Protein AF-0000000083308959 (afdb_homodimer)

pLDDT: mean 82.75, std 20.55, range [24.02, 98.19]

Secondary structure (DSSP, 8-state):
-----TTS----------HHHHHT-------GGG--HHHHTT-EE-HHHHTTSHHHHT-TTHHHHHHHH-SSSSS-EEHHHHHHHHHHHSTTS-HHHHHHHHHHHH-TT-SSSB-HHHHHHHHHHHHTT-S-HHHHHHHHHHHHHHH-TT-SSSB-HHHHHHHHHH-HHHHHHSS---/-----TTS----------HHHHHT-------GGG--HHHHTT-EE-HHHHTTSHHHHT-TTHHHHHHHH-SSSSS-EEHHHHHHHHHHHSTTS-HHHHHHHHHHHH-TT-SSSB-HHHHHHHHHHHHTT-S-HHHHHHHHHHHHHHH-TT-SSSB-HHHHHHHHHH-HHHHHHSS---

InterPro domains:
  IPR002048 EF-hand domain [PF13499] (97-164)
  IPR002048 EF-hand domain [PS50222] (94-129)
  IPR011992 EF-hand domain pair [SSF47473] (10-176)
  IPR018247 EF-Hand 1, calcium-binding site [PS00018] (107-119)
  IPR018247 EF-Hand 1, calcium-binding site [PS00018] (148-160)
  IPR051433 Calcium and Integrin-Binding [PTHR45791] (31-178)

Organism: Tigriopus californicus (NCBI:txid6832)

Nearest PDB structures (foldseek):
  8tkp-assembly1_E  TM=9.441E-01  e=9.519E-14  Caenorhabditis elegans
  6wu7-assembly1_A  TM=8.931E-01  e=1.777E-11  Homo sapiens
  6wu5-assembly1_A  TM=8.460E-01  e=2.361E-11  Homo sapiens
  3ll8-assembly3_B  TM=8.431E-01  e=6.942E-09  Homo sapiens
  9b9g-assembly1_H  TM=7.797E-01  e=1.724E-08  Homo sapiens

Foldseek 3Di:
DDPPPPPPDPPPPPPPCPPVNVVPPPPPDADPVDHDPVRLQVDKAALVRQCPPPLQVPPLLSQLLLQLLDPVSRSIDRNVSVVVSQQQQAQPHDLVSVLVVVQVSLCNVRPQWRALVSQLVVVCSVVVNPDDPVVSNVVLVVVCVPQVPVPPRIHHSVSSVVVVVVPVVNSNPRHGPD/DPPPPPPPDPPPPPPPCPPVNVVPPPPPDADPVDHDPVRLQVDKAALVRQCPPPLQVPPLLSQLLLQLLDPVSRSMDRNVSVVVSQQQQAQPHDLVSVLVVVQVSLCNVRPQWRALVSQLVVVCSVVVNPDDPVVSNVVLVVVCVPQVPVPPRIHHSVSSVVVVVVVVVNSNPRHGPD

Radius of gyration: 29.35 Å; Cα contacts (8 Å, |Δi|>4): 415; chains: 2; bounding box: 78×90×75 Å

Sequence (356 aa):
MGQLSLADKMGNKQTTFSEEQLDNYVEPPVNLRSVTYEQLKQIVINYTELSKCPELKENPFRKRICRVFSSDDSASLTFDEFLNLYSIFSEKAPREMKVHYAFLIYDFDGDNFVGPTDIEHAVKLLTQNELAMEEIESIWEKVLYEADIDDDKKLSSSEFEHVITKSPDFITTFHFRIMGQLSLADKMGNKQTTFSEEQLDNYVEPPVNLRSVTYEQLKQIVINYTELSKCPELKENPFRKRICRVFSSDDSASLTFDEFLNLYSIFSEKAPREMKVHYAFLIYDFDGDNFVGPTDIEHAVKLLTQNELAMEEIESIWEKVLYEADIDDDKKLSSSEFEHVITKSPDFITTFHFRI

Structure (mmCIF, N/CA/C/O backbone):
data_AF-0000000083308959-model_v1
#
loop_
_entity.id
_entity.type
_entity.pdbx_description
1 polymer 'EF-hand domain-containing protein'
#
loop_
_atom_site.group_PDB
_atom_site.id
_atom_site.type_symbol
_atom_site.label_atom_id
_atom_site.label_alt_id
_atom_site.label_comp_id
_atom_site.label_asym_id
_atom_site.label_entity_id
_atom_site.label_seq_id
_atom_site.pdbx_PDB_ins_code
_atom_site.Cartn_x
_atom_site.Cartn_y
_atom_site.Cartn_z
_atom_site.occupancy
_atom_site.B_iso_or_equiv
_atom_site.auth_seq_id
_atom_site.auth_comp_id
_atom_site.auth_asym_id
_atom_site.auth_atom_id
_atom_site.pdbx_PDB_model_num
ATOM 1 N N . MET A 1 1 ? 38.812 51.688 -39.906 1 28.14 1 MET A N 1
ATOM 2 C CA . MET A 1 1 ? 39.125 51.281 -38.562 1 28.14 1 MET A CA 1
ATOM 3 C C . MET A 1 1 ? 38.688 49.875 -38.281 1 28.14 1 MET A C 1
ATOM 5 O O . MET A 1 1 ? 37.625 49.438 -38.75 1 28.14 1 MET A O 1
ATOM 9 N N . GLY A 1 2 ? 39.656 48.906 -37.906 1 30.86 2 GLY A N 1
ATOM 10 C CA . GLY A 1 2 ? 39.875 47.469 -37.875 1 30.86 2 GLY A CA 1
ATOM 11 C C . GLY A 1 2 ? 38.938 46.781 -36.906 1 30.86 2 GLY A C 1
ATOM 12 O O . GLY A 1 2 ? 38.875 47.156 -35.719 1 30.86 2 GLY A O 1
ATOM 13 N N . GLN A 1 3 ? 37.75 46.344 -37.375 1 29.78 3 GLN A N 1
ATOM 14 C CA . GLN A 1 3 ? 36.688 45.656 -36.625 1 29.78 3 GLN A CA 1
ATOM 15 C C . GLN A 1 3 ? 37.25 44.469 -35.844 1 29.78 3 GLN A C 1
ATOM 17 O O . GLN A 1 3 ? 37.812 43.531 -36.438 1 29.78 3 GLN A O 1
ATOM 22 N N . LEU A 1 4 ? 37.969 44.781 -34.625 1 29.91 4 LEU A N 1
ATOM 23 C CA . LEU A 1 4 ? 38.625 43.906 -33.656 1 29.91 4 LEU A CA 1
ATOM 24 C C . LEU A 1 4 ? 37.688 42.75 -33.281 1 29.91 4 LEU A C 1
ATOM 26 O O . LEU A 1 4 ? 36.594 42.969 -32.75 1 29.91 4 LEU A O 1
ATOM 30 N N . SER A 1 5 ? 37.656 41.656 -34.094 1 29.67 5 SER A N 1
ATOM 31 C CA . SER A 1 5 ? 36.844 40.469 -33.906 1 29.67 5 SER A CA 1
ATOM 32 C C . SER A 1 5 ? 37.156 39.781 -32.594 1 29.67 5 SER A C 1
ATOM 34 O O . SER A 1 5 ? 38.344 39.5 -32.312 1 29.67 5 SER A O 1
ATOM 36 N N . LEU A 1 6 ? 36.5 40.125 -31.469 1 24.02 6 LEU A N 1
ATOM 37 C CA . LEU A 1 6 ? 36.562 39.625 -30.094 1 24.02 6 LEU A CA 1
ATOM 38 C C . LEU A 1 6 ? 36.594 38.094 -30.078 1 24.02 6 LEU A C 1
ATOM 40 O O . LEU A 1 6 ? 36.75 37.469 -29.016 1 24.02 6 LEU A O 1
ATOM 44 N N . ALA A 1 7 ? 36.094 37.344 -31.156 1 30.81 7 ALA A N 1
ATOM 45 C CA . ALA A 1 7 ? 36.031 35.875 -31.172 1 30.81 7 ALA A CA 1
ATOM 46 C C . ALA A 1 7 ? 37.406 35.281 -30.938 1 30.81 7 ALA A C 1
ATOM 48 O O . ALA A 1 7 ? 37.531 34.062 -30.766 1 30.81 7 ALA A O 1
ATOM 49 N N . ASP A 1 8 ? 38.438 35.844 -31.281 1 26.75 8 ASP A N 1
ATOM 50 C CA . ASP A 1 8 ? 39.719 35.188 -31.531 1 26.75 8 ASP A CA 1
ATOM 51 C C . ASP A 1 8 ? 40.281 34.562 -30.266 1 26.75 8 ASP A C 1
ATOM 53 O O . ASP A 1 8 ? 40.844 33.469 -30.297 1 26.75 8 ASP A O 1
ATOM 57 N N . LYS A 1 9 ? 40.812 35.312 -29.25 1 30.69 9 LYS A N 1
ATOM 58 C CA . LYS A 1 9 ? 41.906 34.812 -28.422 1 30.69 9 LYS A CA 1
ATOM 59 C C . LYS A 1 9 ? 41.375 33.969 -27.281 1 30.69 9 LYS A C 1
ATOM 61 O O . LYS A 1 9 ? 42.094 33.688 -26.312 1 30.69 9 LYS A O 1
ATOM 66 N N . MET A 1 10 ? 40.031 33.844 -26.938 1 27.78 10 MET A N 1
ATOM 67 C CA . MET A 1 10 ? 39.75 33.156 -25.672 1 27.78 10 MET A CA 1
ATOM 68 C C . MET A 1 10 ? 40.188 31.688 -25.719 1 27.78 10 MET A C 1
ATOM 70 O O . MET A 1 10 ? 39.812 30.969 -26.656 1 27.78 10 MET A O 1
ATOM 74 N N . GLY A 1 11 ? 41.406 31.281 -25.359 1 29.84 11 GLY A N 1
ATOM 75 C CA . GLY A 1 11 ? 42.062 29.984 -25.219 1 29.84 11 GLY A CA 1
ATOM 76 C C . GLY A 1 11 ? 41.156 28.922 -24.625 1 29.84 11 GLY A C 1
ATOM 77 O O . GLY A 1 11 ? 40.844 28.984 -23.438 1 29.84 11 GLY A O 1
ATOM 78 N N . ASN A 1 12 ? 40.062 28.438 -25.234 1 30.08 12 ASN A N 1
ATOM 79 C CA . ASN A 1 12 ? 39.156 27.375 -24.828 1 30.08 12 ASN A CA 1
ATOM 80 C C . ASN A 1 12 ? 39.906 26.141 -24.359 1 30.08 12 ASN A C 1
ATOM 82 O O . ASN A 1 12 ? 40.469 25.406 -25.172 1 30.08 12 ASN A O 1
ATOM 86 N N . LYS A 1 13 ? 40.719 26.234 -23.25 1 32.53 13 LYS A N 1
ATOM 87 C CA . LYS A 1 13 ? 41.344 25.016 -22.734 1 32.53 13 LYS A CA 1
ATOM 88 C C . LYS A 1 13 ? 40.312 23.875 -22.688 1 32.53 13 LYS A C 1
ATOM 90 O O . LYS A 1 13 ? 39.312 23.953 -21.969 1 32.53 13 LYS A O 1
ATOM 95 N N . GLN A 1 14 ? 40 23.156 -23.719 1 34.03 14 GLN A N 1
ATOM 96 C CA . GLN A 1 14 ? 39.281 21.891 -23.781 1 34.03 14 GLN A CA 1
ATOM 97 C C . GLN A 1 14 ? 39.781 20.922 -22.734 1 34.03 14 GLN A C 1
ATOM 99 O O . GLN A 1 14 ? 40.906 20.406 -22.844 1 34.03 14 GLN A O 1
ATOM 104 N N . THR A 1 15 ? 39.719 21.203 -21.406 1 38.12 15 THR A N 1
ATOM 105 C CA . THR A 1 15 ? 40.031 20.125 -20.469 1 38.12 15 THR A CA 1
ATOM 106 C C . THR A 1 15 ? 39.375 18.828 -20.906 1 38.12 15 THR A C 1
ATOM 108 O O . THR A 1 15 ? 38.156 18.75 -20.969 1 38.12 15 THR A O 1
ATOM 111 N N . THR A 1 16 ? 39.844 18.078 -21.844 1 36.59 16 THR A N 1
ATOM 112 C CA . THR A 1 16 ? 39.469 16.719 -22.203 1 36.59 16 THR A CA 1
ATOM 113 C C . THR A 1 16 ? 39.438 15.828 -20.953 1 36.59 16 THR A C 1
ATOM 115 O O . THR A 1 16 ? 40.438 15.664 -20.281 1 36.59 16 THR A O 1
ATOM 118 N N . PHE A 1 17 ? 38.406 15.852 -20.25 1 40.88 17 PHE A N 1
ATOM 119 C CA . PHE A 1 17 ? 38.312 14.805 -19.234 1 40.88 17 PHE A CA 1
ATOM 120 C C . PHE A 1 17 ? 38.719 13.453 -19.812 1 40.88 17 PHE A C 1
ATOM 122 O O . PHE A 1 17 ? 38.25 13.062 -20.891 1 40.88 17 PHE A O 1
ATOM 129 N N . SER A 1 18 ? 39.938 13.016 -19.656 1 41.94 18 SER A N 1
ATOM 130 C CA . SER A 1 18 ? 40.438 11.734 -20.141 1 41.94 18 SER A CA 1
ATOM 131 C C . SER A 1 18 ? 39.469 10.609 -19.859 1 41.94 18 SER A C 1
ATOM 133 O O . SER A 1 18 ? 38.625 10.727 -18.969 1 41.94 18 SER A O 1
ATOM 135 N N . GLU A 1 19 ? 39.219 9.656 -20.703 1 46.09 19 GLU A N 1
ATOM 136 C CA . GLU A 1 19 ? 38.5 8.398 -20.562 1 46.09 19 GLU A CA 1
ATOM 137 C C . GLU A 1 19 ? 38.688 7.809 -19.172 1 46.09 19 GLU A C 1
ATOM 139 O O . GLU A 1 19 ? 37.781 7.176 -18.641 1 46.09 19 GLU A O 1
ATOM 144 N N . GLU A 1 20 ? 39.812 7.883 -18.594 1 47.62 20 GLU A N 1
ATOM 145 C CA . GLU A 1 20 ? 40.094 7.418 -17.234 1 47.62 20 GLU A CA 1
ATOM 146 C C . GLU A 1 20 ? 39.25 8.195 -16.203 1 47.62 20 GLU A C 1
ATOM 148 O O . GLU A 1 20 ? 38.812 7.633 -15.203 1 47.62 20 GLU A O 1
ATOM 153 N N . GLN A 1 21 ? 39.094 9.445 -16.344 1 46.94 21 GLN A N 1
ATOM 154 C CA . GLN A 1 21 ? 38.344 10.242 -15.375 1 46.94 21 GLN A CA 1
ATOM 155 C C . GLN A 1 21 ? 36.844 9.953 -15.469 1 46.94 21 GLN A C 1
ATOM 157 O O . GLN A 1 21 ? 36.125 10.008 -14.461 1 46.94 21 GLN A O 1
ATOM 162 N N . LEU A 1 22 ? 36.281 9.805 -16.672 1 45 22 LEU A N 1
ATOM 163 C CA . LEU A 1 22 ? 34.875 9.359 -16.812 1 45 22 LEU A CA 1
ATOM 164 C C . LEU A 1 22 ? 34.719 7.941 -16.266 1 45 22 LEU A C 1
ATOM 166 O O . LEU A 1 22 ? 33.688 7.613 -15.688 1 45 22 LEU A O 1
ATOM 170 N N . ASP A 1 23 ? 35.594 7.023 -16.484 1 46.69 23 ASP A N 1
ATOM 171 C CA . ASP A 1 23 ? 35.531 5.656 -15.984 1 46.69 23 ASP A CA 1
ATOM 172 C C . ASP A 1 23 ? 35.5 5.637 -14.461 1 46.69 23 ASP A C 1
ATOM 174 O O . ASP A 1 23 ? 34.969 4.695 -13.859 1 46.69 23 ASP A O 1
ATOM 178 N N . ASN A 1 24 ? 36.156 6.605 -13.781 1 46.78 24 ASN A N 1
ATOM 179 C CA . ASN A 1 24 ? 36.219 6.562 -12.32 1 46.78 24 ASN A CA 1
ATOM 180 C C . ASN A 1 24 ? 35.062 7.324 -11.688 1 46.78 24 ASN A C 1
ATOM 182 O O . ASN A 1 24 ? 35.156 7.797 -10.555 1 46.78 24 ASN A O 1
ATOM 186 N N . TYR A 1 25 ? 34.188 7.871 -12.359 1 47.75 25 TYR A N 1
ATOM 187 C CA . TYR A 1 25 ? 33.031 8.445 -11.664 1 47.75 25 TYR A CA 1
ATOM 188 C C . TYR A 1 25 ? 32.438 7.449 -10.688 1 47.75 25 TYR A C 1
ATOM 190 O O . TYR A 1 25 ? 31.781 6.484 -11.102 1 47.75 25 TYR A O 1
ATOM 198 N N . VAL A 1 26 ? 33.188 7.16 -9.68 1 54.31 26 VAL A N 1
ATOM 199 C CA . VAL A 1 26 ? 32.562 6.383 -8.609 1 54.31 26 VAL A CA 1
ATOM 200 C C . VAL A 1 26 ? 31.375 7.145 -8.039 1 54.31 26 VAL A C 1
ATOM 202 O O . VAL A 1 26 ? 31.516 8.297 -7.613 1 54.31 26 VAL A O 1
ATOM 205 N N . GLU A 1 27 ? 30.172 6.859 -8.555 1 62.5 27 GLU A N 1
ATOM 206 C CA . GLU A 1 27 ? 28.984 7.453 -7.945 1 62.5 27 GLU A CA 1
ATOM 207 C C . GLU A 1 27 ? 29.172 7.645 -6.441 1 62.5 27 GLU A C 1
ATOM 209 O O . GLU A 1 27 ? 29.75 6.785 -5.766 1 62.5 27 GLU A O 1
ATOM 214 N N . PRO A 1 28 ? 29.234 8.953 -6.027 1 68.69 28 PRO A N 1
ATOM 215 C CA . PRO A 1 28 ? 29.344 9.18 -4.586 1 68.69 28 PRO A CA 1
ATOM 216 C C . PRO A 1 28 ? 28.594 8.141 -3.762 1 68.69 28 PRO A C 1
ATOM 218 O O . PRO A 1 28 ? 27.578 7.598 -4.223 1 68.69 28 PRO A O 1
ATOM 221 N N . PRO A 1 29 ? 29.297 7.73 -2.797 1 79.25 29 PRO A N 1
ATOM 222 C CA . PRO A 1 29 ? 28.656 6.734 -1.942 1 79.25 29 PRO A CA 1
ATOM 223 C C . PRO A 1 29 ? 27.234 7.145 -1.534 1 79.25 29 PRO A C 1
ATOM 225 O O . PRO A 1 29 ? 26.969 8.328 -1.316 1 79.25 29 PRO A O 1
ATOM 228 N N . VAL A 1 30 ? 26.375 6.352 -1.744 1 88.06 30 VAL A N 1
ATOM 229 C CA . VAL A 1 30 ? 24.984 6.559 -1.363 1 88.06 30 VAL A CA 1
ATOM 230 C C . VAL A 1 30 ? 24.844 6.422 0.15 1 88.06 30 VAL A C 1
ATOM 232 O O . VAL A 1 30 ? 25.328 5.461 0.744 1 88.06 30 VAL A O 1
ATOM 235 N N . ASN A 1 31 ? 24.344 7.469 0.77 1 90.75 31 ASN A N 1
ATOM 236 C CA . ASN A 1 31 ? 23.953 7.406 2.174 1 90.75 31 ASN A CA 1
ATOM 237 C C . ASN A 1 31 ? 22.5 6.961 2.328 1 90.75 31 ASN A C 1
ATOM 239 O O . ASN A 1 31 ? 21.578 7.73 2.059 1 90.75 31 ASN A O 1
ATOM 243 N N . LEU A 1 32 ? 22.297 5.789 2.877 1 92.31 32 LEU A N 1
ATOM 244 C CA . LEU A 1 32 ? 20.953 5.203 2.963 1 92.31 32 LEU A CA 1
ATOM 245 C C . LEU A 1 32 ? 20.109 5.934 3.992 1 92.31 32 LEU A C 1
ATOM 247 O O . LEU A 1 32 ? 18.875 5.887 3.932 1 92.31 32 LEU A O 1
ATOM 251 N N . ARG A 1 33 ? 20.734 6.652 4.945 1 90.94 33 ARG A N 1
ATOM 252 C CA . ARG A 1 33 ? 19.984 7.355 5.98 1 90.94 33 ARG A CA 1
ATOM 253 C C . ARG A 1 33 ? 19.547 8.734 5.496 1 90.94 33 ARG A C 1
ATOM 255 O O . ARG A 1 33 ? 18.984 9.516 6.262 1 90.94 33 ARG A O 1
ATOM 262 N N . SER A 1 34 ? 19.812 9.008 4.281 1 91.31 34 SER A N 1
ATOM 263 C CA . SER A 1 34 ? 19.406 10.25 3.643 1 91.31 34 SER A CA 1
ATOM 264 C C . SER A 1 34 ? 19.297 10.086 2.131 1 91.31 34 SER A C 1
ATOM 266 O O . SER A 1 34 ? 19.906 10.836 1.374 1 91.31 34 SER A O 1
ATOM 268 N N . VAL A 1 35 ? 18.531 9.172 1.716 1 93.94 35 VAL A N 1
ATOM 269 C CA . VAL A 1 35 ? 18.406 8.867 0.295 1 93.94 35 VAL A CA 1
ATOM 270 C C . VAL A 1 35 ? 17.578 9.953 -0.395 1 93.94 35 VAL A C 1
ATOM 272 O O . VAL A 1 35 ? 16.609 10.469 0.181 1 93.94 35 VAL A O 1
ATOM 275 N N . THR A 1 36 ? 17.984 10.328 -1.556 1 91.56 36 THR A N 1
ATOM 276 C CA . THR A 1 36 ? 17.219 11.297 -2.338 1 91.56 36 THR A CA 1
ATOM 277 C C . THR A 1 36 ? 16.094 10.602 -3.104 1 91.56 36 THR A C 1
ATOM 279 O O . THR A 1 36 ? 16.094 9.383 -3.242 1 91.56 36 THR A O 1
ATOM 282 N N . TYR A 1 37 ? 15.172 11.391 -3.557 1 90.19 37 TYR A N 1
ATOM 283 C CA . TYR A 1 37 ? 14.078 10.844 -4.348 1 90.19 37 TYR A CA 1
ATOM 284 C C . TYR A 1 37 ? 14.602 10.195 -5.625 1 90.19 37 TYR A C 1
ATOM 286 O O . TYR A 1 37 ? 14.117 9.133 -6.027 1 90.19 37 TYR A O 1
ATOM 294 N N . GLU A 1 38 ? 15.523 10.836 -6.301 1 90.94 38 GLU A N 1
ATOM 295 C CA . GLU A 1 38 ? 16.109 10.289 -7.516 1 90.94 38 GLU A CA 1
ATOM 296 C C . GLU A 1 38 ? 16.797 8.953 -7.246 1 90.94 38 GLU A C 1
ATOM 298 O O . GLU A 1 38 ? 16.734 8.039 -8.078 1 90.94 38 GLU A O 1
ATOM 303 N N . GLN A 1 39 ? 17.422 8.844 -6.141 1 91.94 39 GLN A N 1
ATOM 304 C CA . GLN A 1 39 ? 18.078 7.594 -5.754 1 91.94 39 GLN A CA 1
ATOM 305 C C . GLN A 1 39 ? 17.062 6.492 -5.508 1 91.94 39 GLN A C 1
ATOM 307 O O . GLN A 1 39 ? 17.297 5.332 -5.855 1 91.94 39 GLN A O 1
ATOM 312 N N . LEU A 1 40 ? 15.914 6.789 -4.859 1 91.88 40 LEU A N 1
ATOM 313 C CA . LEU A 1 40 ? 14.844 5.816 -4.637 1 91.88 40 LEU A CA 1
ATOM 314 C C . LEU A 1 40 ? 14.398 5.188 -5.949 1 91.88 40 LEU A C 1
ATOM 316 O O . LEU A 1 40 ? 14.219 3.969 -6.031 1 91.88 40 LEU A O 1
ATOM 320 N N . LYS A 1 41 ? 14.32 5.996 -6.961 1 91.5 41 LYS A N 1
ATOM 321 C CA . LYS A 1 41 ? 13.844 5.551 -8.266 1 91.5 41 LYS A CA 1
ATOM 322 C C . LYS A 1 41 ? 14.844 4.613 -8.93 1 91.5 41 LYS A C 1
ATOM 324 O O . LYS A 1 41 ? 14.508 3.902 -9.875 1 91.5 41 LYS A O 1
ATOM 329 N N . GLN A 1 42 ? 16.062 4.559 -8.438 1 93.94 42 GLN A N 1
ATOM 330 C CA . GLN A 1 42 ? 17.109 3.713 -9.008 1 93.94 42 GLN A CA 1
ATOM 331 C C . GLN A 1 42 ? 17.141 2.354 -8.312 1 93.94 42 GLN A C 1
ATOM 333 O O . GLN A 1 42 ? 17.844 1.444 -8.766 1 93.94 42 GLN A O 1
ATOM 338 N N . ILE A 1 43 ? 16.422 2.205 -7.27 1 95.12 43 ILE A N 1
ATOM 339 C CA . ILE A 1 43 ? 16.5 0.999 -6.449 1 95.12 43 ILE A CA 1
ATOM 340 C C . ILE A 1 43 ? 15.93 -0.186 -7.227 1 95.12 43 ILE A C 1
ATOM 342 O O . ILE A 1 43 ? 14.852 -0.088 -7.82 1 95.12 43 ILE A O 1
ATOM 346 N N . VAL A 1 44 ? 16.672 -1.183 -7.309 1 96.06 44 VAL A N 1
ATOM 347 C CA . VAL A 1 44 ? 16.219 -2.488 -7.785 1 96.06 44 VAL A CA 1
ATOM 348 C C . VAL A 1 44 ? 16.547 -3.557 -6.746 1 96.06 44 VAL A C 1
ATOM 350 O O . VAL A 1 44 ? 17.656 -3.586 -6.203 1 96.06 44 VAL A O 1
ATOM 353 N N . ILE A 1 45 ? 15.641 -4.348 -6.441 1 96.44 45 ILE A N 1
ATOM 354 C CA . ILE A 1 45 ? 15.797 -5.449 -5.496 1 96.44 45 ILE A CA 1
ATOM 355 C C . ILE A 1 45 ? 15.734 -6.777 -6.242 1 96.44 45 ILE A C 1
ATOM 357 O O . ILE A 1 45 ? 14.711 -7.109 -6.844 1 96.44 45 ILE A O 1
ATOM 361 N N . ASN A 1 46 ? 16.75 -7.508 -6.215 1 95.94 46 ASN A N 1
ATOM 362 C CA . ASN A 1 46 ? 16.734 -8.773 -6.934 1 95.94 46 ASN A CA 1
ATOM 363 C C . ASN A 1 46 ? 16.031 -9.867 -6.141 1 95.94 46 ASN A C 1
ATOM 365 O O . ASN A 1 46 ? 15.758 -9.695 -4.949 1 95.94 46 ASN A O 1
ATOM 369 N N . TYR A 1 47 ? 15.75 -10.922 -6.855 1 96.06 47 TYR A N 1
ATOM 370 C CA . TYR A 1 47 ? 14.945 -11.984 -6.262 1 96.06 47 TYR A CA 1
ATOM 371 C C . TYR A 1 47 ? 15.633 -12.562 -5.027 1 96.06 47 TYR A C 1
ATOM 373 O O . TYR A 1 47 ? 14.969 -12.883 -4.039 1 96.06 47 TYR A O 1
ATOM 381 N N . THR A 1 48 ? 16.859 -12.766 -5.094 1 95.06 48 THR A N 1
ATOM 382 C CA . THR A 1 48 ? 17.594 -13.336 -3.973 1 95.06 48 THR A CA 1
ATOM 383 C C . THR A 1 48 ? 17.375 -12.523 -2.701 1 95.06 48 THR A C 1
ATOM 385 O O . THR A 1 48 ? 17.172 -13.094 -1.624 1 95.06 48 THR A O 1
ATOM 388 N N . GLU A 1 49 ? 17.375 -11.203 -2.848 1 94.62 49 GLU A N 1
ATOM 389 C CA . GLU A 1 49 ? 17.141 -10.336 -1.697 1 94.62 49 GLU A CA 1
ATOM 390 C C . GLU A 1 49 ? 15.664 -10.336 -1.298 1 94.62 49 GLU A C 1
ATOM 392 O O . GLU A 1 49 ? 15.344 -10.344 -0.109 1 94.62 49 GLU A O 1
ATOM 397 N N . LEU A 1 50 ? 14.773 -10.328 -2.271 1 95.06 50 LEU A N 1
ATOM 398 C CA . LEU A 1 50 ? 13.344 -10.367 -2.002 1 95.06 50 LEU A CA 1
ATOM 399 C C . LEU A 1 50 ? 12.969 -11.625 -1.229 1 95.06 50 LEU A C 1
ATOM 401 O O . LEU A 1 50 ? 12.125 -11.586 -0.329 1 95.06 50 LEU A O 1
ATOM 405 N N . SER A 1 51 ? 13.625 -12.68 -1.558 1 93.56 51 SER A N 1
ATOM 406 C CA . SER A 1 51 ? 13.32 -13.977 -0.951 1 93.56 51 SER A CA 1
ATOM 407 C C . SER A 1 51 ? 13.734 -14.008 0.515 1 93.56 51 SER A C 1
ATOM 409 O O . SER A 1 51 ? 13.328 -14.898 1.263 1 93.56 51 SER A O 1
ATOM 411 N N . LYS A 1 52 ? 14.523 -13.039 0.939 1 91.88 52 LYS A N 1
ATOM 412 C CA . LYS A 1 52 ? 14.969 -12.961 2.326 1 91.88 52 LYS A CA 1
ATOM 413 C C . LYS A 1 52 ? 13.977 -12.18 3.182 1 91.88 52 LYS A C 1
ATOM 415 O O . LYS A 1 52 ? 14.047 -12.219 4.41 1 91.88 52 LYS A O 1
ATOM 420 N N . CYS A 1 53 ? 13.117 -11.5 2.52 1 89.62 53 CYS A N 1
ATOM 421 C CA . CYS A 1 53 ? 12.109 -10.742 3.262 1 89.62 53 CYS A CA 1
ATOM 422 C C . CYS A 1 53 ? 11.258 -11.672 4.113 1 89.62 53 CYS A C 1
ATOM 424 O O . CYS A 1 53 ? 10.75 -12.68 3.623 1 89.62 53 CYS A O 1
ATOM 426 N N . PRO A 1 54 ? 11.055 -11.367 5.336 1 87.38 54 PRO A N 1
ATOM 427 C CA . PRO A 1 54 ? 10.281 -12.234 6.234 1 87.38 54 PRO A CA 1
ATOM 428 C C . PRO A 1 54 ? 8.875 -12.516 5.719 1 87.38 54 PRO A C 1
ATOM 430 O O . PRO A 1 54 ? 8.328 -13.594 5.957 1 87.38 54 PRO A O 1
ATOM 433 N N . GLU A 1 55 ? 8.367 -11.609 4.965 1 84.94 55 GLU A N 1
ATOM 434 C CA . GLU A 1 55 ? 7.004 -11.734 4.453 1 84.94 55 GLU A CA 1
ATOM 435 C C . GLU A 1 55 ? 6.941 -12.719 3.289 1 84.94 55 GLU A C 1
ATOM 437 O O . GLU A 1 55 ? 5.891 -13.297 3.012 1 84.94 55 GLU A O 1
ATOM 442 N N . LEU A 1 56 ? 8.133 -12.898 2.676 1 90.5 56 LEU A N 1
ATOM 443 C CA . LEU A 1 56 ? 8.141 -13.688 1.45 1 90.5 56 LEU A CA 1
ATOM 444 C C . LEU A 1 56 ? 8.891 -15 1.658 1 90.5 56 LEU A C 1
ATOM 446 O O . LEU A 1 56 ? 8.633 -15.984 0.96 1 90.5 56 LEU A O 1
ATOM 450 N N . LYS A 1 57 ? 9.734 -15.039 2.598 1 89.38 57 LYS A N 1
ATOM 451 C CA . LYS A 1 57 ? 10.711 -16.109 2.701 1 89.38 57 LYS A CA 1
ATOM 452 C C . LYS A 1 57 ? 10.031 -17.469 2.875 1 89.38 57 LYS A C 1
ATOM 454 O O . LYS A 1 57 ? 10.5 -18.484 2.346 1 89.38 57 LYS A O 1
ATOM 459 N N . GLU A 1 58 ? 8.906 -17.562 3.537 1 88.62 58 GLU A N 1
ATOM 460 C CA . GLU A 1 58 ? 8.25 -18.828 3.797 1 88.62 58 GLU A CA 1
ATOM 461 C C . GLU A 1 58 ? 7.105 -19.078 2.814 1 88.62 58 GLU A C 1
ATOM 463 O O . GLU A 1 58 ? 6.414 -20.094 2.898 1 88.62 58 GLU A O 1
ATOM 468 N N . ASN A 1 59 ? 6.926 -18.281 1.915 1 89.81 59 ASN A N 1
ATOM 469 C CA . ASN A 1 59 ? 5.832 -18.406 0.959 1 89.81 59 ASN A CA 1
ATOM 470 C C . ASN A 1 59 ? 6.234 -19.234 -0.251 1 89.81 59 ASN A C 1
ATOM 472 O O . ASN A 1 59 ? 7.168 -18.891 -0.972 1 89.81 59 ASN A O 1
ATOM 476 N N . PRO A 1 60 ? 5.555 -20.328 -0.48 1 92.25 60 PRO A N 1
ATOM 477 C CA . PRO A 1 60 ? 5.926 -21.188 -1.61 1 92.25 60 PRO A CA 1
ATOM 478 C C . PRO A 1 60 ? 5.75 -20.484 -2.959 1 92.25 60 PRO A C 1
ATOM 480 O O . PRO A 1 60 ? 6.32 -20.922 -3.961 1 92.25 60 PRO A O 1
ATOM 483 N N . PHE A 1 61 ? 5.016 -19.453 -3.008 1 93.44 61 PHE A N 1
ATOM 484 C CA . PHE A 1 61 ? 4.75 -18.75 -4.258 1 93.44 61 PHE A CA 1
ATOM 485 C C . PHE A 1 61 ? 5.645 -17.516 -4.395 1 93.44 61 PHE A C 1
ATOM 487 O O . PHE A 1 61 ? 5.398 -16.656 -5.242 1 93.44 61 PHE A O 1
ATOM 494 N N . ARG A 1 62 ? 6.691 -17.391 -3.609 1 94.06 62 ARG A N 1
ATOM 495 C CA . ARG A 1 62 ? 7.453 -16.141 -3.52 1 94.06 62 ARG A CA 1
ATOM 496 C C . ARG A 1 62 ? 8.031 -15.758 -4.875 1 94.06 62 ARG A C 1
ATOM 498 O O . ARG A 1 62 ? 7.969 -14.586 -5.273 1 94.06 62 ARG A O 1
ATOM 505 N N . LYS A 1 63 ? 8.562 -16.719 -5.625 1 94.62 63 LYS A N 1
ATOM 506 C CA . LYS A 1 63 ? 9.125 -16.391 -6.934 1 94.62 63 LYS A CA 1
ATOM 507 C C . LYS A 1 63 ? 8.031 -16 -7.922 1 94.62 63 LYS A C 1
ATOM 509 O O . LYS A 1 63 ? 8.195 -15.055 -8.688 1 94.62 63 LYS A O 1
ATOM 514 N N . ARG A 1 64 ? 6.969 -16.766 -7.891 1 95 64 ARG A N 1
ATOM 515 C CA . ARG A 1 64 ? 5.828 -16.469 -8.75 1 95 64 ARG A CA 1
ATOM 516 C C . ARG A 1 64 ? 5.262 -15.086 -8.453 1 95 64 ARG A C 1
ATOM 518 O O . ARG A 1 64 ? 4.949 -14.328 -9.367 1 95 64 ARG A O 1
ATOM 525 N N . ILE A 1 65 ? 5.168 -14.75 -7.168 1 95.5 65 ILE A N 1
ATOM 526 C CA . ILE A 1 65 ? 4.672 -13.445 -6.734 1 95.5 65 ILE A CA 1
ATOM 527 C C . ILE A 1 65 ? 5.566 -12.344 -7.293 1 95.5 65 ILE A C 1
ATOM 529 O O . ILE A 1 65 ? 5.078 -11.398 -7.926 1 95.5 65 ILE A O 1
ATOM 533 N N . CYS A 1 66 ? 6.859 -12.484 -7.133 1 96.31 66 CYS A N 1
ATOM 534 C CA . CYS A 1 66 ? 7.789 -11.469 -7.617 1 96.31 66 CYS A CA 1
ATOM 535 C C . CYS A 1 66 ? 7.699 -11.328 -9.133 1 96.31 66 CYS A C 1
ATOM 537 O O . CYS A 1 66 ? 7.742 -10.219 -9.664 1 96.31 66 CYS A O 1
ATOM 539 N N . ARG A 1 67 ? 7.457 -12.406 -9.812 1 95.94 67 ARG A N 1
ATOM 540 C CA . ARG A 1 67 ? 7.355 -12.375 -11.266 1 95.94 67 ARG A CA 1
ATOM 541 C C . ARG A 1 67 ? 6.109 -11.625 -11.719 1 95.94 67 ARG A C 1
ATOM 543 O O . ARG A 1 67 ? 6.141 -10.891 -12.703 1 95.94 67 ARG A O 1
ATOM 550 N N . VAL A 1 68 ? 5.109 -11.812 -11.016 1 95.69 68 VAL A N 1
ATOM 551 C CA . VAL A 1 68 ? 3.846 -11.172 -11.367 1 95.69 68 VAL A CA 1
ATOM 552 C C . VAL A 1 68 ? 3.986 -9.656 -11.242 1 95.69 68 VAL A C 1
ATOM 554 O O . VAL A 1 68 ? 3.43 -8.906 -12.047 1 95.69 68 VAL A O 1
ATOM 557 N N . PHE A 1 69 ? 4.746 -9.156 -10.305 1 95.56 69 PHE A N 1
ATOM 558 C CA . PHE A 1 69 ? 4.852 -7.723 -10.047 1 95.56 69 PHE A CA 1
ATOM 559 C C . PHE A 1 69 ? 6.016 -7.113 -10.82 1 95.56 69 PHE A C 1
ATOM 561 O O . PHE A 1 69 ? 6.172 -5.891 -10.859 1 95.56 69 PHE A O 1
ATOM 568 N N . SER A 1 70 ? 6.793 -8.008 -11.422 1 95.75 70 SER A N 1
ATOM 569 C CA . SER A 1 70 ? 7.938 -7.547 -12.195 1 95.75 70 SER A CA 1
ATOM 570 C C . SER A 1 70 ? 7.559 -7.297 -13.656 1 95.75 70 SER A C 1
ATOM 572 O O . SER A 1 70 ? 6.793 -8.062 -14.242 1 95.75 70 SER A O 1
ATOM 574 N N . SER A 1 71 ? 8.07 -6.238 -14.203 1 89.44 71 SER A N 1
ATOM 575 C CA . SER A 1 71 ? 7.766 -5.922 -15.594 1 89.44 71 SER A CA 1
ATOM 576 C C . SER A 1 71 ? 8.672 -6.695 -16.547 1 89.44 71 SER A C 1
ATOM 578 O O . SER A 1 71 ? 8.336 -6.875 -17.719 1 89.44 71 SER A O 1
ATOM 580 N N . ASP A 1 72 ? 9.852 -7.121 -16.094 1 87.31 72 ASP A N 1
ATOM 581 C CA . ASP A 1 72 ? 10.773 -7.762 -17.031 1 87.31 72 ASP A CA 1
ATOM 582 C C . ASP A 1 72 ? 10.914 -9.25 -16.734 1 87.31 72 ASP A C 1
ATOM 584 O O . ASP A 1 72 ? 11.867 -9.891 -17.188 1 87.31 72 ASP A O 1
ATOM 588 N N . ASP A 1 73 ? 10.141 -9.883 -16 1 82.19 73 ASP A N 1
ATOM 589 C CA . ASP A 1 73 ? 10.055 -11.305 -15.703 1 82.19 73 ASP A CA 1
ATOM 590 C C . ASP A 1 73 ? 11.281 -11.789 -14.938 1 82.19 73 ASP A C 1
ATOM 592 O O . ASP A 1 73 ? 11.539 -12.992 -14.859 1 82.19 73 ASP A O 1
ATOM 596 N N . SER A 1 74 ? 12.188 -10.953 -14.531 1 87.94 74 SER A N 1
ATOM 597 C CA . SER A 1 74 ? 13.391 -11.312 -13.789 1 87.94 74 SER A CA 1
ATOM 598 C C . SER A 1 74 ? 13.07 -11.641 -12.336 1 87.94 74 SER A C 1
ATOM 600 O O . SER A 1 74 ? 13.906 -12.188 -11.617 1 87.94 74 SER A O 1
ATOM 602 N N . ALA A 1 75 ? 11.883 -11.391 -11.898 1 93.06 75 ALA A N 1
ATOM 603 C CA . ALA A 1 75 ? 11.461 -11.516 -10.508 1 93.06 75 ALA A CA 1
ATOM 604 C C . ALA A 1 75 ? 12.117 -10.453 -9.641 1 93.06 75 ALA A C 1
ATOM 606 O O . ALA A 1 75 ? 11.953 -10.445 -8.414 1 93.06 75 ALA A O 1
ATOM 607 N N . SER A 1 76 ? 12.969 -9.641 -10.266 1 96.19 76 SER A N 1
ATOM 608 C CA . SER A 1 76 ? 13.453 -8.438 -9.586 1 96.19 76 SER A CA 1
ATOM 609 C C . SER A 1 76 ? 12.414 -7.32 -9.648 1 96.19 76 SER A C 1
ATOM 611 O O . SER A 1 76 ? 11.609 -7.254 -10.578 1 96.19 76 SER A O 1
ATOM 613 N N . LEU A 1 77 ? 12.484 -6.508 -8.648 1 97.06 77 LEU A N 1
ATOM 614 C CA . LEU A 1 77 ? 11.492 -5.438 -8.594 1 97.06 77 LEU A CA 1
ATOM 615 C C . LEU A 1 77 ? 12.172 -4.074 -8.477 1 97.06 77 LEU A C 1
ATOM 617 O O . LEU A 1 77 ? 13.148 -3.922 -7.738 1 97.06 77 LEU A O 1
ATOM 621 N N . THR A 1 78 ? 11.672 -3.166 -9.266 1 95.56 78 THR A N 1
ATOM 622 C CA . THR A 1 78 ? 11.984 -1.764 -9.016 1 95.56 78 THR A CA 1
ATOM 623 C C . THR A 1 78 ? 11.328 -1.28 -7.727 1 95.56 78 THR A C 1
ATOM 625 O O . THR A 1 78 ? 10.5 -1.985 -7.145 1 95.56 78 THR A O 1
ATOM 628 N N . PHE A 1 79 ? 11.695 -0.151 -7.344 1 93.31 79 PHE A N 1
ATOM 629 C CA . PHE A 1 79 ? 11.117 0.438 -6.141 1 93.31 79 PHE A CA 1
ATOM 630 C C . PHE A 1 79 ? 9.609 0.556 -6.273 1 93.31 79 PHE A C 1
ATOM 632 O O . PHE A 1 79 ? 8.867 0.138 -5.383 1 93.31 79 PHE A O 1
ATOM 639 N N . ASP A 1 80 ? 9.156 1.031 -7.414 1 91.62 80 ASP A N 1
ATOM 640 C CA . ASP A 1 80 ? 7.727 1.222 -7.645 1 91.62 80 ASP A CA 1
ATOM 641 C C . ASP A 1 80 ? 6.988 -0.115 -7.645 1 91.62 80 ASP A C 1
ATOM 643 O O . ASP A 1 80 ? 5.891 -0.224 -7.098 1 91.62 80 ASP A O 1
ATOM 647 N N . GLU A 1 81 ? 7.59 -1.029 -8.211 1 94.44 81 GLU A N 1
ATOM 648 C CA . GLU A 1 81 ? 6.98 -2.354 -8.258 1 94.44 81 GLU A CA 1
ATOM 649 C C . GLU A 1 81 ? 6.914 -2.982 -6.871 1 94.44 81 GLU A C 1
ATOM 651 O O . GLU A 1 81 ? 5.934 -3.648 -6.531 1 94.44 81 GLU A O 1
ATOM 656 N N . PHE A 1 82 ? 7.941 -2.703 -6.164 1 94.94 82 PHE A N 1
ATOM 657 C CA . PHE A 1 82 ? 7.949 -3.191 -4.789 1 94.94 82 PHE A CA 1
ATOM 658 C C . PHE A 1 82 ? 6.855 -2.521 -3.969 1 94.94 82 PHE A C 1
ATOM 660 O O . PHE A 1 82 ? 6.18 -3.176 -3.172 1 94.94 82 PHE A O 1
ATOM 667 N N . LEU A 1 83 ? 6.645 -1.273 -4.137 1 90.81 83 LEU A N 1
ATOM 668 C CA . LEU A 1 83 ? 5.574 -0.56 -3.453 1 90.81 83 LEU A CA 1
ATOM 669 C C . LEU A 1 83 ? 4.211 -1.142 -3.822 1 90.81 83 LEU A C 1
ATOM 671 O O . LEU A 1 83 ? 3.352 -1.316 -2.957 1 90.81 83 LEU A O 1
ATOM 675 N N . ASN A 1 84 ? 4.07 -1.434 -5.074 1 91.88 84 ASN A N 1
ATOM 676 C CA . ASN A 1 84 ? 2.822 -2.031 -5.531 1 91.88 84 ASN A CA 1
ATOM 677 C C . ASN A 1 84 ? 2.586 -3.396 -4.895 1 91.88 84 ASN A C 1
ATOM 679 O O . ASN A 1 84 ? 1.491 -3.678 -4.402 1 91.88 84 ASN A O 1
ATOM 683 N N . LEU A 1 85 ? 3.574 -4.223 -4.914 1 93.62 85 LEU A N 1
ATOM 684 C CA . LEU A 1 85 ? 3.486 -5.535 -4.277 1 93.62 85 LEU A CA 1
ATOM 685 C C . LEU A 1 85 ? 3.064 -5.398 -2.818 1 93.62 85 LEU A C 1
ATOM 687 O O . LEU A 1 85 ? 2.104 -6.039 -2.385 1 93.62 85 LEU A O 1
ATOM 691 N N . TYR A 1 86 ? 3.748 -4.508 -2.15 1 90.06 86 TYR A N 1
ATOM 692 C CA . TYR A 1 86 ? 3.459 -4.312 -0.735 1 90.06 86 TYR A CA 1
ATOM 693 C C . TYR A 1 86 ? 2.023 -3.84 -0.531 1 90.06 86 TYR A C 1
ATOM 695 O O . TYR A 1 86 ? 1.343 -4.285 0.395 1 90.06 86 TYR A O 1
ATOM 703 N N . SER A 1 87 ? 1.56 -2.961 -1.367 1 89.38 87 SER A N 1
ATOM 704 C CA . SER A 1 87 ? 0.212 -2.418 -1.236 1 89.38 87 SER A CA 1
ATOM 705 C C . SER A 1 87 ? -0.843 -3.506 -1.4 1 89.38 87 SER A C 1
ATOM 707 O O . SER A 1 87 ? -1.848 -3.518 -0.685 1 89.38 87 SER A O 1
ATOM 709 N N . ILE A 1 88 ? -0.565 -4.418 -2.223 1 91 88 ILE A N 1
ATOM 710 C CA .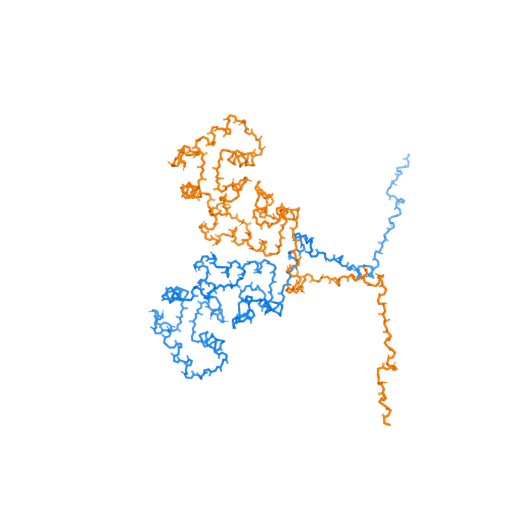 ILE A 1 88 ? -1.533 -5.465 -2.523 1 91 88 ILE A CA 1
ATOM 711 C C . ILE A 1 88 ? -1.533 -6.504 -1.404 1 91 88 ILE A C 1
ATOM 713 O O . ILE A 1 88 ? -2.588 -7.027 -1.031 1 91 88 ILE A O 1
ATOM 717 N N . PHE A 1 89 ? -0.441 -6.734 -0.83 1 90.5 89 PHE A N 1
ATOM 718 C CA . PHE A 1 89 ? -0.345 -7.766 0.199 1 90.5 89 PHE A CA 1
ATOM 719 C C . PHE A 1 89 ? -0.537 -7.164 1.586 1 90.5 89 PHE A C 1
ATOM 721 O O . PHE A 1 89 ? -0.387 -7.855 2.596 1 90.5 89 PHE A O 1
ATOM 728 N N . SER A 1 90 ? -0.782 -5.934 1.637 1 85.5 90 SER A N 1
ATOM 729 C CA . SER A 1 90 ? -1.2 -5.336 2.9 1 85.5 90 SER A CA 1
ATOM 730 C C . SER A 1 90 ? -2.549 -5.887 3.354 1 85.5 90 SER A C 1
ATOM 732 O O . SER A 1 90 ? -3.43 -6.141 2.529 1 85.5 90 SER A O 1
ATOM 734 N N . GLU A 1 91 ? -2.668 -6.039 4.668 1 82.38 91 GLU A N 1
ATOM 735 C CA . GLU A 1 91 ? -3.928 -6.512 5.238 1 82.38 91 GLU A CA 1
ATOM 736 C C . GLU A 1 91 ? -5.082 -5.582 4.871 1 82.38 91 GLU A C 1
ATOM 738 O O . GLU A 1 91 ? -6.219 -6.027 4.719 1 82.38 91 GLU A O 1
ATOM 743 N N . LYS A 1 92 ? -4.75 -4.41 4.559 1 82.81 92 LYS A N 1
ATOM 744 C CA . LYS A 1 92 ? -5.754 -3.369 4.355 1 82.81 92 LYS A CA 1
ATOM 745 C C . LYS A 1 92 ? -6.184 -3.299 2.891 1 82.81 92 LYS A C 1
ATOM 747 O O . LYS A 1 92 ? -7.145 -2.607 2.555 1 82.81 92 LYS A O 1
ATOM 752 N N . ALA A 1 93 ? -5.508 -4.035 2.045 1 86.75 93 ALA A N 1
ATOM 753 C CA . ALA A 1 93 ? -5.824 -3.969 0.621 1 86.75 93 ALA A CA 1
ATOM 754 C C . ALA A 1 93 ? -7.238 -4.48 0.351 1 86.75 93 ALA A C 1
ATOM 756 O O . ALA A 1 93 ? -7.688 -5.441 0.979 1 86.75 93 ALA A O 1
ATOM 757 N N . PRO A 1 94 ? -7.965 -3.814 -0.576 1 86.81 94 PRO A N 1
ATOM 758 C CA . PRO A 1 94 ? -9.32 -4.258 -0.91 1 86.81 94 PRO A CA 1
ATOM 759 C C . PRO A 1 94 ? -9.367 -5.695 -1.422 1 86.81 94 PRO A C 1
ATOM 761 O O . PRO A 1 94 ? -8.453 -6.129 -2.129 1 86.81 94 PRO A O 1
ATOM 764 N N . ARG A 1 95 ? -10.445 -6.312 -1.091 1 86.94 95 ARG A N 1
ATOM 765 C CA . ARG A 1 95 ? -10.633 -7.715 -1.438 1 86.94 95 ARG A CA 1
ATOM 766 C C . ARG A 1 95 ? -10.523 -7.926 -2.945 1 86.94 95 ARG A C 1
ATOM 768 O O . ARG A 1 95 ? -9.898 -8.883 -3.4 1 86.94 95 ARG A O 1
ATOM 775 N N . GLU A 1 96 ? -11.141 -7.02 -3.686 1 89.12 96 GLU A N 1
ATOM 776 C CA . GLU A 1 96 ? -11.18 -7.172 -5.137 1 89.12 96 GLU A CA 1
ATOM 777 C C . GLU A 1 96 ? -9.773 -7.176 -5.73 1 89.12 96 GLU A C 1
ATOM 779 O O . GLU A 1 96 ? -9.5 -7.902 -6.688 1 89.12 96 GLU A O 1
ATOM 784 N N . MET A 1 97 ? -8.914 -6.383 -5.16 1 89.94 97 MET A N 1
ATOM 785 C CA . MET A 1 97 ? -7.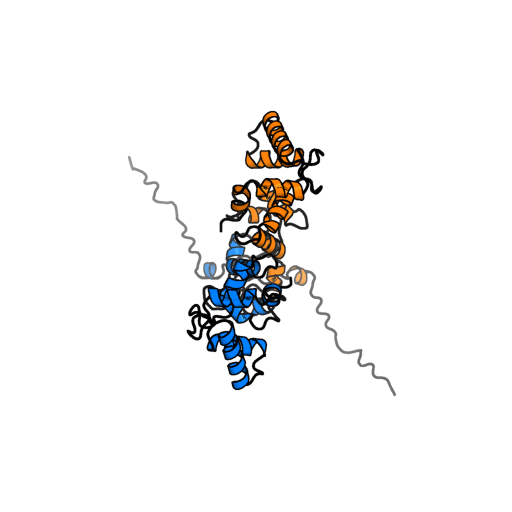539 -6.32 -5.645 1 89.94 97 MET A CA 1
ATOM 786 C C . MET A 1 97 ? -6.777 -7.59 -5.277 1 89.94 97 MET A C 1
ATOM 788 O O . MET A 1 97 ? -6.004 -8.109 -6.086 1 89.94 97 MET A O 1
ATOM 792 N N . LYS A 1 98 ? -6.977 -8.023 -4.113 1 90.25 98 LYS A N 1
ATOM 793 C CA . LYS A 1 98 ? -6.34 -9.266 -3.684 1 90.25 98 LYS A CA 1
ATOM 794 C C . LYS A 1 98 ? -6.75 -10.43 -4.578 1 90.25 98 LYS A C 1
ATOM 796 O O . LYS A 1 98 ? -5.902 -11.219 -5.012 1 90.25 98 LYS A O 1
ATOM 801 N N . VAL A 1 99 ? -8.023 -10.523 -4.871 1 92 99 VAL A N 1
ATOM 802 C CA . VAL A 1 99 ? -8.539 -11.594 -5.715 1 92 99 VAL A CA 1
ATOM 803 C C . VAL A 1 99 ? -7.938 -11.492 -7.117 1 92 99 VAL A C 1
ATOM 805 O O . VAL A 1 99 ? -7.523 -12.492 -7.699 1 92 99 VAL A O 1
ATOM 808 N N . HIS A 1 100 ? -7.875 -10.328 -7.586 1 93.94 100 HIS A N 1
ATOM 809 C CA . HIS A 1 100 ? -7.32 -10.094 -8.914 1 93.94 100 HIS A CA 1
ATOM 810 C C . HIS A 1 100 ? -5.875 -10.57 -9 1 93.94 100 HIS A C 1
ATOM 812 O O . HIS A 1 100 ? -5.512 -11.305 -9.922 1 93.94 100 HIS A O 1
ATOM 818 N N . TYR A 1 101 ? -5.094 -10.195 -8.047 1 94.19 101 TYR A N 1
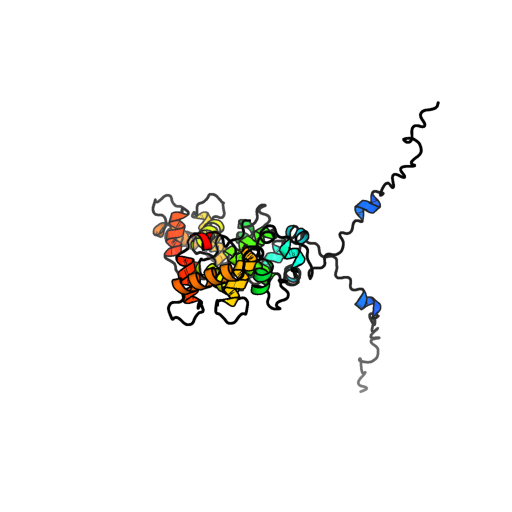ATOM 819 C CA . TYR A 1 101 ? -3.684 -10.562 -8.109 1 94.19 101 TYR A CA 1
ATOM 820 C C . TYR A 1 101 ? -3.49 -12.039 -7.785 1 94.19 101 TYR A C 1
ATOM 822 O O . TYR A 1 101 ? -2.58 -12.688 -8.312 1 94.19 101 TYR A O 1
ATOM 830 N N . ALA A 1 102 ? -4.355 -12.625 -6.926 1 93.62 102 ALA A N 1
ATOM 831 C CA . ALA A 1 102 ? -4.332 -14.07 -6.715 1 93.62 102 ALA A CA 1
ATOM 832 C C . ALA A 1 102 ? -4.555 -14.82 -8.023 1 93.62 102 ALA A C 1
ATOM 834 O O . ALA A 1 102 ? -3.848 -15.781 -8.32 1 93.62 102 ALA A O 1
ATOM 835 N N . PHE A 1 103 ? -5.512 -14.328 -8.773 1 96.5 103 PHE A N 1
ATOM 836 C CA . PHE A 1 103 ? -5.773 -14.914 -10.086 1 96.5 103 PHE A CA 1
ATOM 837 C C . PHE A 1 103 ? -4.527 -14.867 -10.961 1 96.5 103 PHE A C 1
ATOM 839 O O . PHE A 1 103 ? -4.16 -15.867 -11.578 1 96.5 103 PHE A O 1
ATOM 846 N N . LEU A 1 104 ? -3.881 -13.734 -10.961 1 96.56 104 LEU A N 1
ATOM 847 C CA . LEU A 1 104 ? -2.67 -13.57 -11.758 1 96.56 104 LEU A CA 1
ATOM 848 C C . LEU A 1 104 ? -1.572 -14.516 -11.273 1 96.56 104 LEU A C 1
ATOM 850 O O . LEU A 1 104 ? -0.843 -15.094 -12.086 1 96.56 104 LEU A O 1
ATOM 854 N N . ILE A 1 105 ? -1.447 -14.664 -10 1 95.19 105 ILE A N 1
ATOM 855 C CA . ILE A 1 105 ? -0.424 -15.516 -9.391 1 95.19 105 ILE A CA 1
ATOM 856 C C . ILE A 1 105 ? -0.686 -16.969 -9.75 1 95.19 105 ILE A C 1
ATOM 858 O O . ILE A 1 105 ? 0.25 -17.734 -10.008 1 95.19 105 ILE A O 1
ATOM 862 N N . TYR A 1 106 ? -1.965 -17.344 -9.836 1 95.56 106 TYR A N 1
ATOM 863 C CA . TYR A 1 106 ? -2.311 -18.734 -10.125 1 95.56 106 TYR A CA 1
ATOM 864 C C . TYR A 1 106 ? -2.26 -19.016 -11.625 1 95.56 106 TYR A C 1
ATOM 866 O O . TYR A 1 106 ? -2.219 -20.172 -12.047 1 95.56 106 TYR A O 1
ATOM 874 N N . ASP A 1 107 ? -2.307 -18 -12.398 1 97.62 107 ASP A N 1
ATOM 875 C CA . ASP A 1 107 ? -2.229 -18.141 -13.852 1 97.62 107 ASP A CA 1
ATOM 876 C C . ASP A 1 107 ? -0.778 -18.234 -14.312 1 97.62 107 ASP A C 1
ATOM 878 O O . ASP A 1 107 ? -0.244 -17.312 -14.914 1 97.62 107 ASP A O 1
ATOM 882 N N . PHE A 1 108 ? -0.239 -19.344 -14.25 1 96.75 108 PHE A N 1
ATOM 883 C CA . PHE A 1 108 ? 1.192 -19.547 -14.438 1 96.75 108 PHE A CA 1
ATOM 884 C C . PHE A 1 108 ? 1.59 -19.328 -15.891 1 96.75 108 PHE A C 1
ATOM 886 O O . PHE A 1 108 ? 2.701 -18.875 -16.172 1 96.75 108 PHE A O 1
ATOM 893 N N . ASP A 1 109 ? 0.709 -19.609 -16.75 1 96.31 109 ASP A N 1
ATOM 894 C CA . ASP A 1 109 ? 1.099 -19.5 -18.156 1 96.31 109 ASP A CA 1
ATOM 895 C C . ASP A 1 109 ? 0.651 -18.156 -18.734 1 96.31 109 ASP A C 1
ATOM 897 O O . ASP A 1 109 ? 0.906 -17.859 -19.906 1 96.31 109 ASP A O 1
ATOM 901 N N . GLY A 1 110 ? -0.052 -17.359 -18.016 1 95.06 110 GLY A N 1
ATOM 902 C CA . GLY A 1 110 ? -0.39 -16 -18.406 1 95.06 110 GLY A CA 1
ATOM 903 C C . GLY A 1 110 ? -1.44 -15.93 -19.5 1 95.06 110 GLY A C 1
ATOM 904 O O . GLY A 1 110 ? -1.484 -14.961 -20.266 1 95.06 110 GLY A O 1
ATOM 905 N N . ASP A 1 111 ? -2.311 -16.953 -19.609 1 97.19 111 ASP A N 1
ATOM 906 C CA . ASP A 1 111 ? -3.299 -16.938 -20.688 1 97.19 111 ASP A CA 1
ATOM 907 C C . ASP A 1 111 ? -4.637 -16.375 -20.188 1 97.19 111 ASP A C 1
ATOM 909 O O . ASP A 1 111 ? -5.656 -16.516 -20.875 1 97.19 111 ASP A O 1
ATOM 913 N N . ASN A 1 112 ? -4.672 -15.891 -18.938 1 97.44 112 ASN A N 1
ATOM 914 C CA . ASN A 1 112 ? -5.828 -15.242 -18.328 1 97.44 112 ASN A CA 1
ATOM 915 C C . ASN A 1 112 ? -6.898 -16.25 -17.922 1 97.44 112 ASN A C 1
ATOM 917 O O . ASN A 1 112 ? -8.086 -15.914 -17.859 1 97.44 112 ASN A O 1
ATOM 921 N N . PHE A 1 113 ? -6.484 -17.484 -17.766 1 98.19 113 PHE A N 1
ATOM 922 C CA . PHE A 1 113 ? -7.316 -18.531 -17.203 1 98.19 113 PHE A CA 1
ATOM 923 C C . PHE A 1 113 ? -6.523 -19.375 -16.203 1 98.19 113 PHE A C 1
ATOM 925 O O . PHE A 1 113 ? -5.297 -19.453 -16.281 1 98.19 113 PHE A O 1
ATOM 932 N N . VAL A 1 114 ? -7.23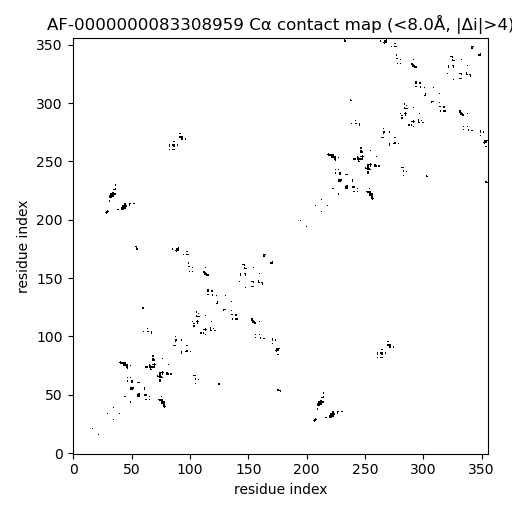 -19.922 -15.297 1 97.88 114 VAL A N 1
ATOM 933 C CA . VAL A 1 114 ? -6.633 -20.922 -14.422 1 97.88 114 VAL A CA 1
ATOM 934 C C . VAL A 1 114 ? -7.129 -22.312 -14.812 1 97.88 114 VAL A C 1
ATOM 936 O O . VAL A 1 114 ? -8.258 -22.688 -14.484 1 97.88 114 VAL A O 1
ATOM 939 N N . GLY A 1 115 ? -6.324 -22.969 -15.531 1 97.31 115 GLY A N 1
ATOM 940 C CA . GLY A 1 115 ? -6.664 -24.312 -15.984 1 97.31 115 GLY A CA 1
ATOM 941 C C . GLY A 1 115 ? -5.992 -25.406 -15.18 1 97.31 115 GLY A C 1
ATOM 942 O O . GLY A 1 115 ? -5.359 -25.125 -14.156 1 97.31 115 GLY A O 1
ATOM 943 N N . PRO A 1 116 ? -6.148 -26.656 -15.664 1 96.75 116 PRO A N 1
ATOM 944 C CA . PRO A 1 116 ? -5.598 -27.812 -14.961 1 96.75 116 PRO A CA 1
ATOM 945 C C . PRO A 1 116 ? -4.086 -27.703 -14.75 1 96.75 116 PRO A C 1
ATOM 947 O O . PRO A 1 116 ? -3.59 -28.016 -13.664 1 96.75 116 PRO A O 1
ATOM 950 N N . THR A 1 117 ? -3.389 -27.25 -15.734 1 97 117 THR A N 1
ATOM 951 C CA . THR A 1 117 ? -1.938 -27.125 -15.617 1 97 117 THR A CA 1
ATOM 952 C C . THR A 1 117 ? -1.563 -26.078 -14.57 1 97 117 THR A C 1
ATOM 954 O O . THR A 1 117 ? -0.601 -26.266 -13.82 1 97 117 THR A O 1
ATOM 957 N N . ASP A 1 118 ? -2.232 -25.016 -14.531 1 97.69 118 ASP A N 1
ATOM 958 C CA . ASP A 1 118 ? -2.008 -23.984 -13.523 1 97.69 118 ASP A CA 1
ATOM 959 C C . ASP A 1 118 ? -2.244 -24.531 -12.117 1 97.69 118 ASP A C 1
ATOM 961 O O . ASP A 1 118 ? -1.435 -24.312 -11.219 1 97.69 118 ASP A O 1
ATOM 965 N N . ILE A 1 119 ? -3.322 -25.234 -11.992 1 95.62 119 ILE A N 1
ATOM 966 C CA . ILE A 1 119 ? -3.664 -25.812 -10.695 1 95.62 119 ILE A CA 1
ATOM 967 C C . ILE A 1 119 ? -2.604 -26.828 -10.289 1 95.62 119 ILE A C 1
ATOM 969 O O . ILE A 1 119 ? -2.207 -26.891 -9.117 1 95.62 119 ILE A O 1
ATOM 973 N N . GLU A 1 120 ? -2.201 -27.547 -11.25 1 96.25 120 GLU A N 1
ATOM 974 C CA . GLU A 1 120 ? -1.14 -28.516 -10.977 1 96.25 120 GLU A CA 1
ATOM 975 C C . GLU A 1 120 ? 0.104 -27.812 -10.422 1 96.25 120 GLU A C 1
ATOM 977 O O . GLU A 1 120 ? 0.666 -28.25 -9.414 1 96.25 120 GLU A O 1
ATOM 982 N N . HIS A 1 121 ? 0.518 -26.75 -11.047 1 96.25 121 HIS A N 1
ATOM 983 C CA . HIS A 1 121 ? 1.681 -26 -10.586 1 96.25 121 HIS A CA 1
ATOM 984 C C . HIS A 1 121 ? 1.472 -25.469 -9.172 1 96.25 121 HIS A C 1
ATOM 986 O O . HIS A 1 121 ? 2.373 -25.547 -8.336 1 96.25 121 HIS A O 1
ATOM 992 N N . ALA A 1 122 ? 0.344 -24.953 -8.93 1 95 122 ALA A N 1
ATOM 993 C CA . ALA A 1 122 ? 0.028 -24.406 -7.613 1 95 122 ALA A CA 1
ATOM 994 C C . ALA A 1 122 ? 0.094 -25.484 -6.539 1 95 122 ALA A C 1
ATOM 996 O O . ALA A 1 122 ? 0.706 -25.281 -5.484 1 95 122 ALA A O 1
ATOM 997 N N . VAL A 1 123 ? -0.52 -26.641 -6.84 1 94.19 123 VAL A N 1
ATOM 998 C CA . VAL A 1 123 ? -0.563 -27.75 -5.891 1 94.19 123 VAL A CA 1
ATOM 999 C C . VAL A 1 123 ? 0.853 -28.25 -5.617 1 94.19 123 VAL A C 1
ATOM 1001 O O . VAL A 1 123 ? 1.211 -28.516 -4.469 1 94.19 123 VAL A O 1
ATOM 1004 N N . LYS A 1 124 ? 1.609 -28.328 -6.621 1 94.94 124 LYS A N 1
ATOM 1005 C CA . LYS A 1 124 ? 2.992 -28.781 -6.465 1 94.94 124 LYS A CA 1
ATOM 1006 C C . LYS A 1 124 ? 3.779 -27.812 -5.578 1 94.94 124 LYS A C 1
ATOM 1008 O O . LYS A 1 124 ? 4.559 -28.25 -4.727 1 94.94 124 LYS A O 1
ATOM 1013 N N . LEU A 1 125 ? 3.545 -26.531 -5.707 1 92.75 125 LEU A N 1
ATOM 1014 C CA . LEU A 1 125 ? 4.223 -25.547 -4.879 1 92.75 125 LEU A CA 1
ATOM 1015 C C . LEU A 1 125 ? 3.775 -25.656 -3.426 1 92.75 125 LEU A C 1
ATOM 1017 O O . LEU A 1 125 ? 4.605 -25.656 -2.514 1 92.75 125 LEU A O 1
ATOM 1021 N N . LEU A 1 126 ? 2.539 -25.828 -3.24 1 89.88 126 LEU A N 1
ATOM 1022 C CA . LEU A 1 126 ? 1.976 -25.859 -1.895 1 89.88 126 LEU A CA 1
ATOM 1023 C C . LEU A 1 126 ? 2.4 -27.141 -1.164 1 89.88 126 LEU A C 1
ATOM 1025 O O . LEU A 1 126 ? 2.547 -27.141 0.061 1 89.88 126 LEU A O 1
ATOM 1029 N N . THR A 1 127 ? 2.568 -28.156 -1.905 1 91.06 127 THR A N 1
ATOM 1030 C CA . THR A 1 127 ? 2.844 -29.453 -1.294 1 91.06 127 THR A CA 1
ATOM 1031 C C . THR A 1 127 ? 4.316 -29.812 -1.455 1 91.06 127 THR A C 1
ATOM 1033 O O . THR A 1 127 ? 4.727 -30.922 -1.085 1 91.06 127 THR A O 1
ATOM 1036 N N . GLN A 1 128 ? 5.055 -29 -1.958 1 90 128 GLN A N 1
ATOM 1037 C CA . GLN A 1 128 ? 6.469 -29.25 -2.207 1 90 128 GLN A CA 1
ATOM 1038 C C . GLN A 1 128 ? 6.664 -30.547 -2.99 1 90 128 GLN A C 1
ATOM 1040 O O . GLN A 1 128 ? 7.492 -31.375 -2.621 1 90 128 GLN A O 1
ATOM 1045 N N . ASN A 1 129 ? 5.812 -30.734 -3.916 1 88.12 129 ASN A N 1
ATOM 1046 C CA . ASN A 1 129 ? 5.887 -31.812 -4.887 1 88.12 129 ASN A CA 1
ATOM 1047 C C . ASN A 1 129 ? 5.715 -33.188 -4.223 1 88.12 129 ASN A C 1
ATOM 1049 O O . ASN A 1 129 ? 6.348 -34.156 -4.625 1 88.12 129 ASN A O 1
ATOM 1053 N N . GLU A 1 130 ? 4.918 -33.25 -3.227 1 90 130 GLU A N 1
ATOM 1054 C CA . GLU A 1 130 ? 4.773 -34.5 -2.475 1 90 130 GLU A CA 1
ATOM 1055 C C . GLU A 1 130 ? 3.625 -35.344 -3.021 1 90 130 GLU A C 1
ATOM 1057 O O . GLU A 1 130 ? 3.57 -36.531 -2.789 1 90 130 GLU A O 1
ATOM 1062 N N . LEU A 1 131 ? 2.748 -34.75 -3.775 1 90.5 131 LEU A N 1
ATOM 1063 C CA . LEU A 1 131 ? 1.558 -35.469 -4.23 1 90.5 131 LEU A CA 1
ATOM 1064 C C . LEU A 1 131 ? 1.815 -36.156 -5.562 1 90.5 131 LEU A C 1
ATOM 1066 O O . LEU A 1 131 ? 2.504 -35.594 -6.43 1 90.5 131 LEU A O 1
ATOM 1070 N N . ALA A 1 132 ? 1.239 -37.25 -5.68 1 92.31 132 ALA A N 1
ATOM 1071 C CA . ALA A 1 132 ? 1.298 -38 -6.941 1 92.31 132 ALA A CA 1
ATOM 1072 C C . ALA A 1 132 ? 0.398 -37.344 -7.992 1 92.31 132 ALA A C 1
ATOM 1074 O O . ALA A 1 132 ? -0.53 -36.594 -7.652 1 92.31 132 ALA A O 1
ATOM 1075 N N . MET A 1 133 ? 0.728 -37.688 -9.195 1 91.94 133 MET A N 1
ATOM 1076 C CA . MET A 1 133 ? 0.011 -37.125 -10.336 1 91.94 133 MET A CA 1
ATOM 1077 C C . MET A 1 133 ? -1.481 -37.406 -10.242 1 91.94 133 MET A C 1
ATOM 1079 O O . MET A 1 133 ? -2.311 -36.562 -10.562 1 91.94 133 MET A O 1
ATOM 1083 N N . GLU A 1 134 ? -1.797 -38.594 -9.828 1 93.88 134 GLU A N 1
ATOM 1084 C CA . GLU A 1 134 ? -3.201 -38.969 -9.727 1 93.88 134 GLU A CA 1
ATOM 1085 C C . GLU A 1 134 ? -3.932 -38.125 -8.688 1 93.88 134 GLU A C 1
ATOM 1087 O O . GLU A 1 134 ? -5.09 -37.75 -8.883 1 93.88 134 GLU A O 1
ATOM 1092 N N . GLU A 1 135 ? -3.223 -37.875 -7.578 1 95.38 135 GLU A N 1
ATOM 1093 C CA . GLU A 1 135 ? -3.799 -37.031 -6.531 1 95.38 135 GLU A CA 1
ATOM 1094 C C . GLU A 1 135 ? -3.992 -35.594 -7.02 1 95.38 135 GLU A C 1
ATOM 1096 O O . GLU A 1 135 ? -5.023 -35 -6.75 1 95.38 135 GLU A O 1
ATOM 1101 N N . ILE A 1 136 ? -3.076 -35.188 -7.766 1 94.31 136 ILE A N 1
ATOM 1102 C CA . ILE A 1 136 ? -3.135 -33.844 -8.312 1 94.31 136 ILE A CA 1
ATOM 1103 C C . ILE A 1 136 ? -4.297 -33.719 -9.297 1 94.31 136 ILE A C 1
ATOM 1105 O O . ILE A 1 136 ? -5.039 -32.75 -9.281 1 94.31 136 ILE A O 1
ATOM 1109 N N . GLU A 1 137 ? -4.438 -34.688 -10.133 1 94.75 137 GLU A N 1
ATOM 1110 C CA . GLU A 1 137 ? -5.535 -34.719 -11.086 1 94.75 137 GLU A CA 1
ATOM 1111 C C . GLU A 1 137 ? -6.887 -34.688 -10.383 1 94.75 137 GLU A C 1
ATOM 1113 O O . GLU A 1 137 ? -7.805 -34 -10.82 1 94.75 137 GLU A O 1
ATOM 1118 N N . SER A 1 138 ? -6.938 -35.469 -9.367 1 95.31 138 SER A N 1
ATOM 1119 C CA . SER A 1 138 ? -8.172 -35.5 -8.586 1 95.31 138 SER A CA 1
ATOM 1120 C C . SER A 1 138 ? -8.492 -34.094 -8.023 1 95.31 138 SER A C 1
ATOM 1122 O O . SER A 1 138 ? -9.648 -33.688 -7.977 1 95.31 138 SER A O 1
ATOM 1124 N N . ILE A 1 139 ? -7.496 -33.438 -7.625 1 92.19 139 ILE A N 1
ATOM 1125 C CA . ILE A 1 139 ? -7.664 -32.125 -7.016 1 92.19 139 ILE A CA 1
ATOM 1126 C C . ILE A 1 139 ? -8.18 -31.125 -8.062 1 92.19 139 ILE A C 1
ATOM 1128 O O . ILE A 1 139 ? -9.18 -30.438 -7.828 1 92.19 139 ILE A O 1
ATOM 1132 N N . TRP A 1 140 ? -7.465 -31 -9.227 1 92.75 140 TRP A N 1
ATOM 1133 C CA . TRP A 1 140 ? -7.938 -30 -10.164 1 92.75 140 TRP A CA 1
ATOM 1134 C C . TRP A 1 140 ? -9.281 -30.391 -10.766 1 92.75 140 TRP A C 1
ATOM 1136 O O . TRP A 1 140 ? -10.094 -29.531 -11.102 1 92.75 140 TRP A O 1
ATOM 1146 N N . GLU A 1 141 ? -9.648 -31.656 -10.906 1 94.69 141 GLU A N 1
ATOM 1147 C CA . GLU A 1 141 ? -10.977 -32.094 -11.328 1 94.69 141 GLU A CA 1
ATOM 1148 C C . GLU A 1 141 ? -12.047 -31.594 -10.359 1 94.69 141 GLU A C 1
ATOM 1150 O O . GLU A 1 141 ? -13.109 -31.141 -10.789 1 94.69 141 GLU A O 1
ATOM 1155 N N . LYS A 1 142 ? -11.742 -31.734 -9.109 1 93 142 LYS A N 1
ATOM 1156 C CA . LYS A 1 142 ? -12.688 -31.281 -8.086 1 93 142 LYS A CA 1
ATOM 1157 C C . LYS A 1 142 ? -12.875 -29.781 -8.148 1 93 142 LYS A C 1
ATOM 1159 O O . LYS A 1 142 ? -14 -29.281 -8.039 1 93 142 LYS A O 1
ATOM 1164 N N . VAL A 1 143 ? -11.797 -29.062 -8.273 1 91.81 143 VAL A N 1
ATOM 1165 C CA . VAL A 1 143 ? -11.852 -27.609 -8.352 1 91.81 143 VAL A CA 1
ATOM 1166 C C . VAL A 1 143 ? -12.711 -27.188 -9.547 1 91.81 143 VAL A C 1
ATOM 1168 O O . VAL A 1 143 ? -13.586 -26.328 -9.414 1 91.81 143 VAL A O 1
ATOM 1171 N N . LEU A 1 144 ? -12.453 -27.781 -10.68 1 94.25 144 LEU A N 1
ATOM 1172 C CA . LEU A 1 144 ? -13.18 -27.438 -11.891 1 94.25 144 LEU A CA 1
ATOM 1173 C C . LEU A 1 144 ? -14.648 -27.828 -11.773 1 94.25 144 LEU A C 1
ATOM 1175 O O . LEU A 1 144 ? -15.531 -27.125 -12.266 1 94.25 144 LEU A O 1
ATOM 1179 N N . TYR A 1 145 ? -14.859 -28.938 -11.172 1 94 145 TYR A N 1
ATOM 1180 C CA . TYR A 1 145 ? -16.234 -29.406 -10.977 1 94 145 TYR A CA 1
ATOM 1181 C C . TYR A 1 145 ? -17.047 -28.375 -10.188 1 94 145 TYR A C 1
ATOM 1183 O O . TYR A 1 145 ? -18.203 -28.109 -10.508 1 94 145 TYR A O 1
ATOM 1191 N N . GLU A 1 146 ? -16.406 -27.781 -9.227 1 91.44 146 GLU A N 1
ATOM 1192 C CA . GLU A 1 146 ? -17.078 -26.844 -8.328 1 91.44 146 GLU A CA 1
ATOM 1193 C C . GLU A 1 146 ? -17.156 -25.453 -8.93 1 91.44 146 GLU A C 1
ATOM 1195 O O . GLU A 1 146 ? -18.109 -24.719 -8.68 1 91.44 146 GLU A O 1
ATOM 1200 N N . ALA A 1 147 ? -16.188 -25.109 -9.773 1 92.62 147 ALA A N 1
ATOM 1201 C CA . ALA A 1 147 ? -16.016 -23.688 -10.055 1 92.62 147 ALA A CA 1
ATOM 1202 C C . ALA A 1 147 ? -16.203 -23.391 -11.539 1 92.62 147 ALA A C 1
ATOM 1204 O O . ALA A 1 147 ? -16.469 -22.234 -11.914 1 92.62 147 ALA A O 1
ATOM 1205 N N . ASP A 1 148 ? -16.016 -24.312 -12.383 1 95.94 148 ASP A N 1
ATOM 1206 C CA . ASP A 1 148 ? -16.109 -24.109 -13.828 1 95.94 148 ASP A CA 1
ATOM 1207 C C . ASP A 1 148 ? -17.562 -24.094 -14.297 1 95.94 148 ASP A C 1
ATOM 1209 O O . ASP A 1 148 ? -18.062 -25.078 -14.82 1 95.94 148 ASP A O 1
ATOM 1213 N N . ILE A 1 149 ? -18.156 -23.016 -14.305 1 94.69 149 ILE A N 1
ATOM 1214 C CA . ILE A 1 149 ? -19.594 -22.844 -14.516 1 94.69 149 ILE A CA 1
ATOM 1215 C C . ILE A 1 149 ? -19.922 -23.062 -15.992 1 94.69 149 ILE A C 1
ATOM 1217 O O . ILE A 1 149 ? -20.922 -23.703 -16.328 1 94.69 149 ILE A O 1
ATOM 1221 N N . ASP A 1 150 ? -19.094 -22.641 -16.922 1 95.88 150 ASP A N 1
ATOM 1222 C CA . ASP A 1 150 ? -19.438 -22.719 -18.328 1 95.88 150 ASP A CA 1
ATOM 1223 C C . ASP A 1 150 ? -18.875 -24 -18.953 1 95.88 150 ASP A C 1
ATOM 1225 O O . ASP A 1 150 ? -18.969 -24.203 -20.172 1 95.88 150 ASP A O 1
ATOM 1229 N N . ASP A 1 151 ? -18.156 -24.828 -18.219 1 94.88 151 ASP A N 1
ATOM 1230 C CA . ASP A 1 151 ? -17.703 -26.172 -18.578 1 94.88 151 ASP A CA 1
ATOM 1231 C C . ASP A 1 151 ? -16.672 -26.109 -19.703 1 94.88 151 ASP A C 1
ATOM 1233 O O . ASP A 1 151 ? -16.703 -26.922 -20.625 1 94.88 151 ASP A O 1
ATOM 1237 N N . ASP A 1 152 ? -15.828 -25.109 -19.656 1 96.94 152 ASP A N 1
ATOM 1238 C CA . ASP A 1 152 ? -14.766 -25.047 -20.656 1 96.94 152 ASP A CA 1
ATOM 1239 C C . ASP A 1 152 ? -13.438 -25.531 -20.078 1 96.94 152 ASP A C 1
ATOM 1241 O O . ASP A 1 152 ? -12.375 -25.297 -20.672 1 96.94 152 ASP A O 1
ATOM 1245 N N . LYS A 1 153 ? -13.414 -26.109 -18.922 1 96.31 153 LYS A N 1
ATOM 1246 C CA . LYS A 1 153 ? -12.312 -26.812 -18.266 1 96.31 153 LYS A CA 1
ATOM 1247 C C . LYS A 1 153 ? -11.227 -25.844 -17.812 1 96.31 153 LYS A C 1
ATOM 1249 O O . LYS A 1 153 ? -10.055 -26.219 -17.703 1 96.31 153 LYS A O 1
ATOM 1254 N N . LYS A 1 154 ? -11.547 -24.625 -17.641 1 97.62 154 LYS A N 1
ATOM 1255 C CA . LYS A 1 154 ? -10.688 -23.594 -17.078 1 97.62 154 LYS A CA 1
ATOM 1256 C C . LYS A 1 154 ? -11.5 -22.547 -16.328 1 97.62 154 LYS A C 1
ATOM 1258 O O . LYS A 1 154 ? -12.703 -22.406 -16.547 1 97.62 154 LYS A O 1
ATOM 1263 N N . LEU A 1 155 ? -10.867 -21.844 -15.422 1 97.75 155 LEU A N 1
ATOM 1264 C CA . LEU A 1 155 ? -11.555 -20.812 -14.656 1 97.75 155 LEU A CA 1
ATOM 1265 C C . LEU A 1 155 ? -11.227 -19.422 -15.195 1 97.75 155 LEU A C 1
ATOM 1267 O O . LEU A 1 155 ? -10.055 -19.062 -15.336 1 97.75 155 LEU A O 1
ATOM 1271 N N . SER A 1 156 ? -12.242 -18.703 -15.578 1 97.75 156 SER A N 1
ATOM 1272 C CA . SER A 1 156 ? -12.094 -17.266 -15.828 1 97.75 156 SER A CA 1
ATOM 1273 C C . SER A 1 156 ? -11.883 -16.5 -14.531 1 97.75 156 SER A C 1
ATOM 1275 O O . SER A 1 156 ? -12.031 -17.047 -13.445 1 97.75 156 SER A O 1
ATOM 1277 N N . SER A 1 157 ? -11.508 -15.281 -14.719 1 96.94 157 SER A N 1
ATOM 1278 C CA . SER A 1 157 ? -11.336 -14.43 -13.547 1 96.94 157 SER A CA 1
ATOM 1279 C C . SER A 1 157 ? -12.609 -14.391 -12.703 1 96.94 157 SER A C 1
ATOM 1281 O O . SER A 1 157 ? -12.539 -14.453 -11.469 1 96.94 157 SER A O 1
ATOM 1283 N N . SER A 1 158 ? -13.766 -14.289 -13.352 1 96 158 SER A N 1
ATOM 1284 C CA . SER A 1 158 ? -15.039 -14.227 -12.641 1 96 158 SER A CA 1
ATOM 1285 C C . SER A 1 158 ? -15.328 -15.539 -11.914 1 96 158 SER A C 1
ATOM 1287 O O . SER A 1 158 ? -15.805 -15.523 -10.773 1 96 158 SER A O 1
ATOM 1289 N N . GLU A 1 159 ? -15.07 -16.625 -12.492 1 96.38 159 GLU A N 1
ATOM 1290 C CA . GLU A 1 159 ? -15.273 -17.938 -11.875 1 96.38 159 GLU A CA 1
ATOM 1291 C C . GLU A 1 159 ? -14.32 -18.141 -10.703 1 96.38 159 GLU A C 1
ATOM 1293 O O . GLU A 1 159 ? -14.711 -18.688 -9.664 1 96.38 159 GLU A O 1
ATOM 1298 N N . PHE A 1 160 ? -13.094 -17.734 -10.953 1 94.94 160 PHE A N 1
ATOM 1299 C CA . PHE A 1 160 ? -12.094 -17.797 -9.891 1 94.94 160 PHE A CA 1
ATOM 1300 C C . PHE A 1 160 ? -12.555 -17 -8.68 1 94.94 160 PHE A C 1
ATOM 1302 O O . PHE A 1 160 ? -12.484 -17.469 -7.543 1 94.94 160 PHE A O 1
ATOM 1309 N N . GLU A 1 161 ? -12.984 -15.82 -8.93 1 92.38 161 GLU A N 1
ATOM 1310 C CA . GLU A 1 161 ? -13.477 -14.953 -7.863 1 92.38 161 GLU A CA 1
ATOM 1311 C C . GLU A 1 161 ? -14.617 -15.617 -7.094 1 92.38 161 GLU A C 1
ATOM 1313 O O . GLU A 1 161 ? -14.695 -15.5 -5.871 1 92.38 161 GLU A O 1
ATOM 1318 N N . HIS A 1 162 ? -15.414 -16.281 -7.789 1 88.94 162 HIS A N 1
ATOM 1319 C CA . HIS A 1 162 ? -16.547 -16.969 -7.18 1 88.94 162 HIS A CA 1
ATOM 1320 C C . HIS A 1 162 ? -16.094 -18.031 -6.195 1 88.94 162 HIS A C 1
ATOM 1322 O O . HIS A 1 162 ? -16.688 -18.188 -5.121 1 88.94 162 HIS A O 1
ATOM 1328 N N . VAL A 1 163 ? -15.07 -18.719 -6.496 1 85.25 163 VAL A N 1
ATOM 1329 C CA . VAL A 1 163 ? -14.539 -19.781 -5.652 1 85.25 163 VAL A CA 1
ATOM 1330 C C . VAL A 1 163 ? -13.883 -19.188 -4.41 1 85.25 163 VAL A C 1
ATOM 1332 O O . VAL A 1 163 ? -14.102 -19.656 -3.293 1 85.25 163 VAL A O 1
ATOM 1335 N N . ILE A 1 164 ? -13.086 -18.172 -4.625 1 83.69 164 ILE A N 1
ATOM 1336 C CA . ILE A 1 164 ? -12.328 -17.531 -3.549 1 83.69 164 ILE A CA 1
ATOM 1337 C C . ILE A 1 164 ? -13.281 -16.922 -2.535 1 83.69 164 ILE A C 1
ATOM 1339 O O . ILE A 1 164 ? -13.047 -16.969 -1.327 1 83.69 164 ILE A O 1
ATOM 1343 N N . THR A 1 165 ? -14.312 -16.344 -3.037 1 78.12 165 THR A N 1
ATOM 1344 C CA . THR A 1 165 ? -15.289 -15.68 -2.18 1 78.12 165 THR A CA 1
ATOM 1345 C C . THR A 1 165 ? -16.016 -16.688 -1.29 1 78.12 165 THR A C 1
ATOM 1347 O O . THR A 1 165 ? -16.469 -16.344 -0.196 1 78.12 165 THR A O 1
ATOM 1350 N N . LYS A 1 166 ? -16.094 -17.891 -1.746 1 76.56 166 LYS A N 1
ATOM 1351 C CA . LYS A 1 166 ? -16.75 -18.938 -0.983 1 76.56 166 LYS A CA 1
ATOM 1352 C C . LYS A 1 166 ? -15.797 -19.578 0.029 1 76.56 166 LYS A C 1
ATOM 1354 O O . LYS A 1 166 ? -16.234 -20.312 0.917 1 76.56 166 LYS A O 1
ATOM 1359 N N . SER A 1 167 ? -14.555 -19.234 -0.107 1 73.38 167 SER A N 1
ATOM 1360 C CA . SER A 1 167 ? -13.531 -19.719 0.816 1 73.38 167 SER A CA 1
ATOM 1361 C C . SER A 1 167 ? -13.016 -18.609 1.71 1 73.38 167 SER A C 1
ATOM 1363 O O . SER A 1 167 ? -12.031 -17.938 1.377 1 73.38 167 SER A O 1
ATOM 1365 N N . PRO A 1 168 ? -13.578 -18.297 2.783 1 66.75 168 PRO A N 1
ATOM 1366 C CA . PRO A 1 168 ? -13.242 -17.141 3.611 1 66.75 168 PRO A CA 1
ATOM 1367 C C . PRO A 1 168 ? -11.789 -17.156 4.078 1 66.75 168 PRO A C 1
ATOM 1369 O O . PRO A 1 168 ? -11.18 -16.094 4.246 1 66.75 168 PRO A O 1
ATOM 1372 N N . ASP A 1 169 ? -11.203 -18.297 4.125 1 74.19 169 ASP A N 1
ATOM 1373 C CA . ASP A 1 169 ? -9.859 -18.391 4.672 1 74.19 169 ASP A CA 1
ATOM 1374 C C . ASP A 1 169 ? -8.82 -17.891 3.666 1 74.19 169 ASP A C 1
ATOM 1376 O O . ASP A 1 169 ? -7.762 -17.391 4.051 1 74.19 169 ASP A O 1
ATOM 1380 N N . PHE A 1 170 ? -9.219 -17.953 2.402 1 72.06 170 PHE A N 1
ATOM 1381 C CA . PHE A 1 170 ? -8.227 -17.625 1.39 1 72.06 170 PHE A CA 1
ATOM 1382 C C . PHE A 1 170 ? -7.836 -16.141 1.481 1 72.06 170 PHE A C 1
ATOM 1384 O O . PHE A 1 170 ? -6.652 -15.812 1.556 1 72.06 170 PHE A O 1
ATOM 1391 N N . ILE A 1 171 ? -8.742 -15.312 1.554 1 71.62 171 ILE A N 1
ATOM 1392 C CA . ILE A 1 171 ? -8.492 -13.875 1.516 1 71.62 171 ILE A CA 1
ATOM 1393 C C . ILE A 1 171 ? -7.766 -13.445 2.789 1 71.62 171 ILE A C 1
ATOM 1395 O O . ILE A 1 171 ? -6.871 -12.602 2.744 1 71.62 171 ILE A O 1
ATOM 1399 N N . THR A 1 172 ? -8.023 -14.156 3.814 1 72.75 172 THR A N 1
ATOM 1400 C CA . THR A 1 172 ? -7.434 -13.773 5.094 1 72.75 172 THR A CA 1
ATOM 1401 C C . THR A 1 172 ? -5.961 -14.172 5.148 1 72.75 172 THR A C 1
ATOM 1403 O O . THR A 1 172 ? -5.184 -13.586 5.902 1 72.75 172 THR A O 1
ATOM 1406 N N . THR A 1 173 ? -5.641 -15.047 4.262 1 73.31 173 THR A N 1
ATOM 1407 C CA . THR A 1 173 ? -4.27 -15.547 4.305 1 73.31 173 THR A CA 1
ATOM 1408 C C . THR A 1 173 ? -3.428 -14.898 3.207 1 73.31 173 THR A C 1
ATOM 1410 O O . THR A 1 173 ? -2.203 -15.039 3.193 1 73.31 173 THR A O 1
ATOM 1413 N N . PHE A 1 174 ? -4.113 -14.219 2.398 1 79 174 PHE A N 1
ATOM 1414 C CA . PHE A 1 174 ? -3.41 -13.586 1.29 1 79 174 PHE A CA 1
ATOM 1415 C C . PHE A 1 174 ? -2.846 -12.234 1.708 1 79 174 PHE A C 1
ATOM 1417 O O . PHE A 1 174 ? -3.271 -11.195 1.201 1 79 174 PHE A O 1
ATOM 1424 N N . HIS A 1 175 ? -2.105 -12.141 2.656 1 80.62 175 HIS A N 1
ATOM 1425 C CA . HIS A 1 175 ? -1.45 -10.914 3.094 1 80.62 175 HIS A CA 1
ATOM 1426 C C . HIS A 1 175 ? -0.106 -11.211 3.75 1 80.62 175 HIS A C 1
ATOM 1428 O O . HIS A 1 175 ? 0.134 -12.336 4.203 1 80.62 175 HIS A O 1
ATOM 1434 N N . PHE A 1 176 ? 0.734 -10.156 3.58 1 79.19 176 PHE A N 1
ATOM 1435 C CA . PHE A 1 176 ? 2.004 -10.25 4.289 1 79.19 176 PHE A CA 1
ATOM 1436 C C . PHE A 1 176 ? 1.814 -9.984 5.777 1 79.19 176 PHE A C 1
ATOM 1438 O O . PHE A 1 176 ? 1.024 -9.125 6.164 1 79.19 176 PHE A O 1
ATOM 1445 N N . ARG A 1 177 ? 2.266 -10.945 6.598 1 62.47 177 ARG A N 1
ATOM 1446 C CA . ARG A 1 177 ? 2.246 -10.688 8.031 1 62.47 177 ARG A CA 1
ATOM 1447 C C . ARG A 1 177 ? 3.449 -9.844 8.453 1 62.47 177 ARG A C 1
ATOM 1449 O O . ARG A 1 177 ? 4.594 -10.242 8.25 1 62.47 177 ARG A O 1
ATOM 1456 N N . ILE A 1 178 ? 3.328 -8.5 8.398 1 53.75 178 ILE A N 1
ATOM 1457 C CA . ILE A 1 178 ? 4.414 -7.609 8.805 1 53.75 178 ILE A CA 1
ATOM 1458 C C . ILE A 1 178 ? 4.555 -7.625 10.32 1 53.75 178 ILE A C 1
ATOM 1460 O O . ILE A 1 178 ? 3.572 -7.82 11.039 1 53.75 178 ILE A O 1
ATOM 1464 N N . MET B 1 1 ? 55.219 -34.688 36.656 1 27.5 1 MET B N 1
ATOM 1465 C CA . MET B 1 1 ? 53.812 -34.719 36.25 1 27.5 1 MET B CA 1
ATOM 1466 C C . MET B 1 1 ? 53.344 -33.312 35.906 1 27.5 1 MET B C 1
ATOM 1468 O O . MET B 1 1 ? 52.625 -32.688 36.688 1 27.5 1 MET B O 1
ATOM 1472 N N . GLY B 1 2 ? 54.219 -32.438 35.438 1 32.12 2 GLY B N 1
ATOM 1473 C CA . GLY B 1 2 ? 54.406 -31.031 35.125 1 32.12 2 GLY B CA 1
ATOM 1474 C C . GLY B 1 2 ? 53.406 -30.516 34.094 1 32.12 2 GLY B C 1
ATOM 1475 O O . GLY B 1 2 ? 53.344 -31.047 32.969 1 32.12 2 GLY B O 1
ATOM 1476 N N . GLN B 1 3 ? 52.125 -30.156 34.562 1 30.31 3 GLN B N 1
ATOM 1477 C CA . GLN B 1 3 ? 50.969 -29.719 33.812 1 30.31 3 GLN B CA 1
ATOM 1478 C C . GLN B 1 3 ? 51.344 -28.578 32.844 1 30.31 3 GLN B C 1
ATOM 1480 O O . GLN B 1 3 ? 51.812 -27.516 33.312 1 30.31 3 GLN B O 1
ATOM 1485 N N . LEU B 1 4 ? 52 -28.906 31.688 1 30.06 4 LEU B N 1
ATOM 1486 C CA . LEU B 1 4 ? 52.438 -28.078 30.562 1 30.06 4 LEU B CA 1
ATOM 1487 C C . LEU B 1 4 ? 51.312 -27.156 30.094 1 30.06 4 LEU B C 1
ATOM 1489 O O . LEU B 1 4 ? 50.25 -27.609 29.703 1 30.06 4 LEU B O 1
ATOM 1493 N N . SER B 1 5 ? 51.188 -25.953 30.781 1 30.3 5 SER B N 1
ATOM 1494 C CA . SER B 1 5 ? 50.188 -24.922 30.5 1 30.3 5 SER B CA 1
ATOM 1495 C C . SER B 1 5 ? 50.312 -24.406 29.062 1 30.3 5 SER B C 1
ATOM 1497 O O . SER B 1 5 ? 51.375 -24.016 28.625 1 30.3 5 SER B O 1
ATOM 1499 N N . LEU B 1 6 ? 49.656 -25.047 28.109 1 24.7 6 LEU B N 1
ATOM 1500 C CA . LEU B 1 6 ? 49.562 -24.75 26.688 1 24.7 6 LEU B CA 1
ATOM 1501 C C . LEU B 1 6 ? 49.156 -23.297 26.469 1 24.7 6 LEU B C 1
ATOM 1503 O O . LEU B 1 6 ? 49.094 -22.828 25.328 1 24.7 6 LEU B O 1
ATOM 1507 N N . ALA B 1 7 ? 48.625 -22.531 27.516 1 31.89 7 ALA B N 1
ATOM 1508 C CA . ALA B 1 7 ? 48.219 -21.156 27.312 1 31.89 7 ALA B CA 1
ATOM 1509 C C . ALA B 1 7 ? 49.375 -20.297 26.812 1 31.89 7 ALA B C 1
ATOM 1511 O O . ALA B 1 7 ? 49.156 -19.141 26.406 1 31.89 7 ALA B O 1
ATOM 1512 N N . ASP B 1 8 ? 50.531 -20.531 27.078 1 27.77 8 ASP B N 1
ATOM 1513 C CA . ASP B 1 8 ? 51.625 -19.547 27.031 1 27.77 8 ASP B CA 1
ATOM 1514 C C . ASP B 1 8 ? 51.875 -19.078 25.594 1 27.77 8 ASP B C 1
ATOM 1516 O O . ASP B 1 8 ? 52.125 -17.906 25.359 1 27.77 8 ASP B O 1
ATOM 1520 N N . LYS B 1 9 ? 52.312 -19.938 24.641 1 31.53 9 LYS B N 1
ATOM 1521 C CA . LYS B 1 9 ? 53.125 -19.406 23.531 1 31.53 9 LYS B CA 1
ATOM 1522 C C . LYS B 1 9 ? 52.219 -18.828 22.438 1 31.53 9 LYS B C 1
ATOM 1524 O O . LYS B 1 9 ? 52.719 -18.562 21.328 1 31.53 9 LYS B O 1
ATOM 1529 N N . MET B 1 10 ? 50.938 -19.078 22.344 1 28.06 10 MET B N 1
ATOM 1530 C CA . MET B 1 10 ? 50.312 -18.609 21.109 1 28.06 10 MET B CA 1
ATOM 1531 C C . MET B 1 10 ? 50.312 -17.094 21.016 1 28.06 10 MET B C 1
ATOM 1533 O O . MET B 1 10 ? 49.938 -16.406 21.969 1 28.06 10 MET B O 1
ATOM 1537 N N . GLY B 1 11 ? 51.344 -16.422 20.453 1 29.42 11 GLY B N 1
ATOM 1538 C CA . GLY B 1 11 ? 51.562 -15.016 20.172 1 29.42 11 GLY B CA 1
ATOM 1539 C C . GLY B 1 11 ? 50.312 -14.32 19.672 1 29.42 11 GLY B C 1
ATOM 1540 O O . GLY B 1 11 ? 49.844 -14.586 18.562 1 29.42 11 GLY B O 1
ATOM 1541 N N . ASN B 1 12 ? 49.25 -14.141 20.422 1 30.03 12 ASN B N 1
ATOM 1542 C CA . ASN B 1 12 ? 48.031 -13.391 20.141 1 30.03 12 ASN B CA 1
ATOM 1543 C C . ASN B 1 12 ? 48.344 -12.047 19.484 1 30.03 12 ASN B C 1
ATOM 1545 O O . ASN B 1 12 ? 48.781 -11.117 20.172 1 30.03 12 ASN B O 1
ATOM 1549 N N . LYS B 1 13 ? 49 -12.062 18.281 1 32.69 13 LYS B N 1
ATOM 1550 C CA . LYS B 1 13 ? 49.156 -10.758 17.641 1 32.69 13 LYS B CA 1
ATOM 1551 C C . LYS B 1 13 ? 47.844 -9.961 17.703 1 32.69 13 LYS B C 1
ATOM 1553 O O . LYS B 1 13 ? 46.812 -10.375 1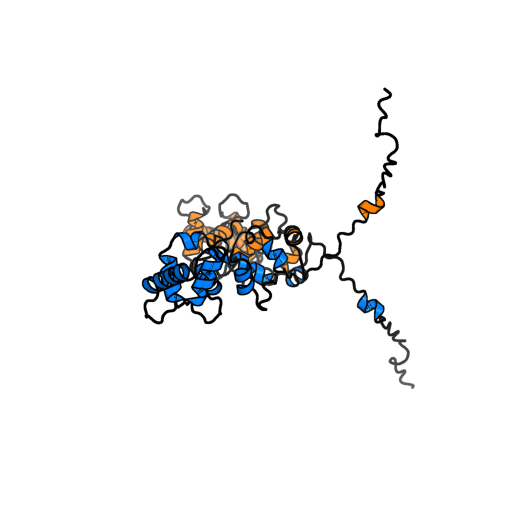7.141 1 32.69 13 LYS B O 1
ATOM 1558 N N . GLN B 1 14 ? 47.469 -9.359 18.781 1 33.97 14 GLN B N 1
ATOM 1559 C CA . GLN B 1 14 ? 46.406 -8.352 18.906 1 33.97 14 GLN B CA 1
ATOM 1560 C C . GLN B 1 14 ? 46.5 -7.328 17.766 1 33.97 14 GLN B C 1
ATOM 1562 O O . GLN B 1 14 ? 47.438 -6.516 17.734 1 33.97 14 GLN B O 1
ATOM 1567 N N . THR B 1 15 ? 46.375 -7.699 16.484 1 38.22 15 THR B N 1
ATOM 1568 C CA . THR B 1 15 ? 46.25 -6.625 15.508 1 38.22 15 THR B CA 1
ATOM 1569 C C . THR B 1 15 ? 45.281 -5.566 16 1 38.22 15 THR B C 1
ATOM 1571 O O . THR B 1 15 ? 44.094 -5.859 16.234 1 38.22 15 THR B O 1
ATOM 1574 N N . THR B 1 16 ? 45.594 -4.691 16.859 1 36.56 16 THR B N 1
ATOM 1575 C CA . THR B 1 16 ? 44.844 -3.494 17.234 1 36.56 16 THR B CA 1
ATOM 1576 C C . THR B 1 16 ? 44.406 -2.719 16 1 36.56 16 THR B C 1
ATOM 1578 O O . THR B 1 16 ? 45.25 -2.307 15.195 1 36.56 16 THR B O 1
ATOM 1581 N N . PHE B 1 17 ? 43.375 -3.096 15.438 1 40.94 17 PHE B N 1
ATOM 1582 C CA . PHE B 1 17 ? 42.844 -2.172 14.445 1 40.94 17 PHE B CA 1
ATOM 1583 C C . PHE B 1 17 ? 42.875 -0.738 14.953 1 40.94 17 PHE B C 1
ATOM 1585 O O . PHE B 1 17 ? 42.438 -0.461 16.078 1 40.94 17 PHE B O 1
ATOM 1592 N N . SER B 1 18 ? 43.906 0.037 14.648 1 41.81 18 SER B N 1
ATOM 1593 C CA . SER B 1 18 ? 44.062 1.427 15.07 1 41.81 18 SER B CA 1
ATOM 1594 C C . SER B 1 18 ? 42.75 2.188 14.914 1 41.81 18 SER B C 1
ATOM 1596 O O . SER B 1 18 ? 41.875 1.783 14.141 1 41.81 18 SER B O 1
ATOM 1598 N N . GLU B 1 19 ? 42.312 3.041 15.805 1 46.38 19 GLU B N 1
ATOM 1599 C CA . GLU B 1 19 ? 41.219 4.016 15.742 1 46.38 19 GLU B CA 1
ATOM 1600 C C . GLU B 1 19 ? 41.062 4.574 14.336 1 46.38 19 GLU B C 1
ATOM 1602 O O . GLU B 1 19 ? 39.938 4.879 13.898 1 46.38 19 GLU B O 1
ATOM 1607 N N . GLU B 1 20 ? 42.094 4.785 13.633 1 48.09 20 GLU B N 1
ATOM 1608 C CA . GLU B 1 20 ? 42.062 5.254 12.25 1 48.09 20 GLU B CA 1
ATOM 1609 C C . GLU B 1 20 ? 41.438 4.227 11.32 1 48.09 20 GLU B C 1
ATOM 1611 O O . GLU B 1 20 ? 40.719 4.59 10.367 1 48.09 20 GLU B O 1
ATOM 1616 N N . GLN B 1 21 ? 41.625 2.988 11.516 1 47.03 21 GLN B N 1
ATOM 1617 C CA . GLN B 1 21 ? 41.062 1.966 10.648 1 47.03 21 GLN B CA 1
ATOM 1618 C C . GLN B 1 21 ? 39.562 1.798 10.914 1 47.03 21 GLN B C 1
ATOM 1620 O O . GLN B 1 21 ? 38.781 1.498 10 1 47.03 21 GLN B O 1
ATOM 1625 N N . LEU B 1 22 ? 39.094 1.803 12.188 1 45.22 22 LEU B N 1
ATOM 1626 C CA . LEU B 1 22 ? 37.688 1.83 12.477 1 45.22 22 LEU B CA 1
ATOM 1627 C C . LEU B 1 22 ? 37.031 3.111 11.961 1 45.22 22 LEU B C 1
ATOM 1629 O O . LEU B 1 22 ? 35.875 3.102 11.516 1 45.22 22 LEU B O 1
ATOM 1633 N N . ASP B 1 23 ? 37.625 4.242 12.109 1 46.81 23 ASP B N 1
ATOM 1634 C CA . ASP B 1 23 ? 37.094 5.516 11.602 1 46.81 23 ASP B CA 1
ATOM 1635 C C . ASP B 1 23 ? 36.906 5.469 10.094 1 46.81 23 ASP B C 1
ATOM 1637 O O . ASP B 1 23 ? 36.031 6.145 9.555 1 46.81 23 ASP B O 1
ATOM 1641 N N . ASN B 1 24 ? 37.75 4.715 9.352 1 46.94 24 ASN B N 1
ATOM 1642 C CA . ASN B 1 24 ? 37.656 4.719 7.895 1 46.94 24 ASN B CA 1
ATOM 1643 C C . ASN B 1 24 ? 36.719 3.629 7.398 1 46.94 24 ASN B C 1
ATOM 1645 O O . ASN B 1 24 ? 36.812 3.18 6.258 1 46.94 24 ASN B O 1
ATOM 1649 N N . TYR B 1 25 ? 36.125 2.863 8.164 1 48.25 25 TYR B N 1
ATOM 1650 C CA . TYR B 1 25 ? 35.125 1.948 7.602 1 48.25 25 TYR B CA 1
ATOM 1651 C C . TYR B 1 25 ? 34.156 2.689 6.703 1 48.25 25 TYR B C 1
ATOM 1653 O O . TYR B 1 25 ? 33.281 3.432 7.188 1 48.25 25 TYR B O 1
ATOM 1661 N N . VAL B 1 26 ? 34.656 3.166 5.609 1 54.69 26 VAL B N 1
ATOM 1662 C CA . VAL B 1 26 ? 33.719 3.688 4.621 1 54.69 26 VAL B CA 1
ATOM 1663 C C . VAL B 1 26 ? 32.75 2.578 4.176 1 54.69 26 VAL B C 1
ATOM 1665 O O . VAL B 1 26 ? 33.219 1.516 3.734 1 54.69 26 VAL B O 1
ATOM 1668 N N . GLU B 1 27 ? 31.594 2.494 4.82 1 62.69 27 GLU B N 1
ATOM 1669 C CA . GLU B 1 27 ? 30.578 1.548 4.336 1 62.69 27 GLU B CA 1
ATOM 1670 C C . GLU B 1 27 ? 30.672 1.378 2.822 1 62.69 27 GLU B C 1
ATOM 1672 O O . GLU B 1 27 ? 30.875 2.352 2.092 1 62.69 27 GLU B O 1
ATOM 1677 N N . PRO B 1 28 ? 31.078 0.137 2.404 1 69.31 28 PRO B N 1
ATOM 1678 C CA . PRO B 1 28 ? 31.109 -0.083 0.956 1 69.31 28 PRO B CA 1
ATOM 1679 C C . PRO B 1 28 ? 29.984 0.654 0.223 1 69.31 28 PRO B C 1
ATOM 1681 O O . PRO B 1 28 ? 28.906 0.881 0.793 1 69.31 28 PRO B O 1
ATOM 1684 N N . PRO B 1 29 ? 30.438 1.236 -0.812 1 79.5 29 PRO B N 1
ATOM 1685 C CA . PRO B 1 29 ? 29.422 1.959 -1.588 1 79.5 29 PRO B CA 1
ATOM 1686 C C . PRO B 1 29 ? 28.172 1.127 -1.846 1 79.5 29 PRO B C 1
ATOM 1688 O O . PRO B 1 29 ? 28.266 -0.088 -2.041 1 79.5 29 PRO B O 1
ATOM 1691 N N . VAL B 1 30 ? 27.125 1.619 -1.549 1 88.38 30 VAL B N 1
ATOM 1692 C CA . VAL B 1 30 ? 25.844 0.988 -1.782 1 88.38 30 VAL B CA 1
ATOM 1693 C C . VAL B 1 30 ? 25.5 1.044 -3.27 1 88.38 30 VAL B C 1
ATOM 1695 O O . VAL B 1 30 ? 25.609 2.098 -3.9 1 88.38 30 VAL B O 1
ATOM 1698 N N . ASN B 1 31 ? 25.266 -0.12 -3.848 1 90.88 31 ASN B N 1
ATOM 1699 C CA . ASN B 1 31 ? 24.734 -0.208 -5.199 1 90.88 31 ASN B CA 1
ATOM 1700 C C . ASN B 1 31 ? 23.203 -0.224 -5.195 1 90.88 31 ASN B C 1
ATOM 1702 O O . ASN B 1 31 ? 22.594 -1.232 -4.844 1 90.88 31 ASN B O 1
ATOM 1706 N N . LEU B 1 32 ? 22.594 0.823 -5.699 1 92.31 32 LEU B N 1
ATOM 1707 C CA . LEU B 1 32 ? 21.156 0.979 -5.637 1 92.31 32 LEU B CA 1
ATOM 1708 C C . LEU B 1 32 ? 20.453 -0.001 -6.578 1 92.31 32 LEU B C 1
ATOM 1710 O O . LEU B 1 32 ? 19.281 -0.334 -6.379 1 92.31 32 LEU B O 1
ATOM 1714 N N . ARG B 1 33 ? 21.156 -0.511 -7.609 1 91.06 33 ARG B N 1
ATOM 1715 C CA . ARG B 1 33 ? 20.547 -1.43 -8.57 1 91.06 33 ARG B CA 1
ATOM 1716 C C . ARG B 1 33 ? 20.609 -2.867 -8.062 1 91.06 33 ARG B C 1
ATOM 1718 O O . ARG B 1 33 ? 20.234 -3.799 -8.773 1 91.06 33 ARG B O 1
ATOM 1725 N N . SER B 1 34 ? 21.078 -3.02 -6.883 1 91.38 34 SER B N 1
ATOM 1726 C CA . SER B 1 34 ? 21.141 -4.32 -6.227 1 91.38 34 SER B CA 1
ATOM 1727 C C . SER B 1 34 ? 21.141 -4.172 -4.707 1 91.38 34 SER B C 1
ATOM 1729 O O . SER B 1 34 ? 22.047 -4.68 -4.035 1 91.38 34 SER B O 1
ATOM 1731 N N . VAL B 1 35 ? 20.188 -3.535 -4.195 1 94 35 VAL B N 1
ATOM 1732 C CA . VAL B 1 35 ? 20.125 -3.262 -2.764 1 94 35 VAL B CA 1
ATOM 1733 C C . VAL B 1 35 ? 19.75 -4.531 -2.008 1 94 35 VAL B C 1
ATOM 1735 O O . VAL B 1 35 ? 18.938 -5.328 -2.488 1 94 35 VAL B O 1
ATOM 1738 N N . THR B 1 36 ? 20.375 -4.734 -0.905 1 91.75 36 THR B N 1
ATOM 1739 C CA . THR B 1 36 ? 20.031 -5.875 -0.063 1 91.75 36 THR B CA 1
ATOM 1740 C C . THR B 1 36 ? 18.828 -5.551 0.828 1 91.75 36 THR B C 1
ATOM 1742 O O . THR B 1 36 ? 18.469 -4.383 0.99 1 91.75 36 THR B O 1
ATOM 1745 N N . TYR B 1 37 ? 18.25 -6.57 1.355 1 90.25 37 TYR B N 1
ATOM 1746 C CA . TYR B 1 37 ? 17.125 -6.371 2.27 1 90.25 37 TYR B CA 1
ATOM 1747 C C . TYR B 1 37 ? 17.562 -5.57 3.492 1 90.25 37 TYR B C 1
ATOM 1749 O O . TYR B 1 37 ? 16.828 -4.699 3.961 1 90.25 37 TYR B O 1
ATOM 1757 N N . GLU B 1 38 ? 18.703 -5.883 4.055 1 91 38 GLU B N 1
ATOM 1758 C CA . GLU B 1 38 ? 19.219 -5.156 5.207 1 91 38 GLU B CA 1
ATOM 1759 C C . GLU B 1 38 ? 19.422 -3.682 4.887 1 91 38 GLU B C 1
ATOM 1761 O O . GLU B 1 38 ? 19.188 -2.816 5.73 1 91 38 GLU B O 1
ATOM 1766 N N . GLN B 1 39 ? 19.891 -3.41 3.723 1 92.06 39 GLN B N 1
ATOM 1767 C CA . GLN B 1 39 ? 20.094 -2.031 3.289 1 92.06 39 GLN B CA 1
ATOM 1768 C C . GLN B 1 39 ? 18.75 -1.296 3.174 1 92.06 39 GLN B C 1
ATOM 1770 O O . GLN B 1 39 ? 18.656 -0.114 3.51 1 92.06 39 GLN B O 1
ATOM 1775 N N . LEU B 1 40 ? 17.688 -1.949 2.654 1 91.94 40 LEU B N 1
ATOM 1776 C CA . LEU B 1 40 ? 16.359 -1.354 2.562 1 91.94 40 LEU B CA 1
ATOM 1777 C C . LEU B 1 40 ? 15.883 -0.863 3.928 1 91.94 40 LEU B C 1
ATOM 1779 O O . LEU B 1 40 ? 15.352 0.243 4.043 1 91.94 40 LEU B O 1
ATOM 1783 N N . LYS B 1 41 ? 16.172 -1.638 4.93 1 91.62 41 LYS B N 1
ATOM 1784 C CA . LYS B 1 41 ? 15.719 -1.332 6.285 1 91.62 41 LYS B CA 1
ATOM 1785 C C . LYS B 1 41 ? 16.469 -0.123 6.852 1 91.62 41 LYS B C 1
ATOM 1787 O O . LYS B 1 41 ? 16.031 0.469 7.84 1 91.62 41 LYS B O 1
ATOM 1792 N N . GLN B 1 42 ? 17.531 0.292 6.238 1 93.94 42 GLN B N 1
ATOM 1793 C CA . GLN B 1 42 ? 18.328 1.423 6.703 1 93.94 42 GLN B CA 1
ATOM 1794 C C . GLN B 1 42 ? 17.891 2.721 6.031 1 93.94 42 GLN B C 1
ATOM 1796 O O . GLN B 1 42 ? 18.328 3.807 6.418 1 93.94 42 GLN B O 1
ATOM 1801 N N . ILE B 1 43 ? 17.047 2.619 5.074 1 95.25 43 ILE B N 1
ATOM 1802 C CA . ILE B 1 43 ? 16.656 3.777 4.273 1 95.25 43 ILE B CA 1
ATOM 1803 C C . ILE B 1 43 ? 15.836 4.746 5.129 1 95.25 43 ILE B C 1
ATOM 1805 O O . ILE B 1 43 ? 14.914 4.332 5.832 1 95.25 43 ILE B O 1
ATOM 1809 N N . VAL B 1 44 ? 16.25 5.922 5.145 1 96.12 44 VAL B N 1
ATOM 1810 C CA . VAL B 1 44 ? 15.484 7.039 5.691 1 96.12 44 VAL B CA 1
ATOM 1811 C C . VAL B 1 44 ? 15.359 8.141 4.641 1 96.12 44 VAL B C 1
ATOM 1813 O O . VAL B 1 44 ? 16.328 8.492 3.98 1 96.12 44 VAL B O 1
ATOM 1816 N N . ILE B 1 45 ? 14.211 8.602 4.445 1 96.44 45 ILE B N 1
ATOM 1817 C CA . ILE B 1 45 ? 13.922 9.688 3.506 1 96.44 45 ILE B CA 1
ATOM 1818 C C . ILE B 1 45 ? 13.539 10.945 4.273 1 96.44 45 ILE B C 1
ATOM 1820 O O . ILE B 1 45 ? 12.539 10.961 4.992 1 96.44 45 ILE B O 1
ATOM 1824 N N . ASN B 1 46 ? 14.273 11.945 4.152 1 95.94 46 ASN B N 1
ATOM 1825 C CA . ASN B 1 46 ? 13.953 13.172 4.883 1 95.94 46 ASN B CA 1
ATOM 1826 C C . ASN B 1 46 ? 12.859 13.977 4.188 1 95.94 46 ASN B C 1
ATOM 1828 O O . ASN B 1 46 ? 12.531 13.711 3.029 1 95.94 46 ASN B O 1
ATOM 1832 N N . TYR B 1 47 ? 12.359 14.906 4.945 1 96.06 47 TYR B N 1
ATOM 1833 C CA . TYR B 1 47 ? 11.211 15.656 4.453 1 96.06 47 TYR B CA 1
ATOM 1834 C C . TYR B 1 47 ? 11.555 16.391 3.164 1 96.06 47 TYR B C 1
ATOM 1836 O O . TYR B 1 47 ? 10.727 16.484 2.252 1 96.06 47 TYR B O 1
ATOM 1844 N N . THR B 1 48 ? 12.664 16.969 3.105 1 95 48 THR B N 1
ATOM 1845 C CA . THR B 1 48 ? 13.07 17.719 1.921 1 95 48 THR B CA 1
ATOM 1846 C C . THR B 1 48 ? 12.961 16.859 0.67 1 95 48 THR B C 1
ATOM 1848 O O . THR B 1 48 ? 12.492 17.312 -0.373 1 95 48 THR B O 1
ATOM 1851 N N . GLU B 1 49 ? 13.375 15.594 0.791 1 94.5 49 GLU B N 1
ATOM 1852 C CA . GLU B 1 49 ? 13.297 14.672 -0.338 1 94.5 49 GLU B CA 1
ATOM 1853 C C . GLU B 1 49 ? 11.859 14.219 -0.577 1 94.5 49 GLU B C 1
ATOM 1855 O O . GLU B 1 49 ? 11.422 14.102 -1.724 1 94.5 49 GLU B O 1
ATOM 1860 N N . LEU B 1 50 ? 11.117 13.961 0.483 1 95.06 50 LEU B N 1
ATOM 1861 C CA . LEU B 1 50 ? 9.719 13.555 0.372 1 95.06 50 LEU B CA 1
ATOM 1862 C C . LEU B 1 50 ? 8.898 14.625 -0.34 1 95.06 50 LEU B C 1
ATOM 1864 O O . LEU B 1 50 ? 8.016 14.305 -1.14 1 95.06 50 LEU B O 1
ATOM 1868 N N . SER B 1 51 ? 9.234 15.836 -0.075 1 93.56 51 SER B N 1
ATOM 1869 C CA . SER B 1 51 ? 8.492 16.953 -0.63 1 93.56 51 SER B CA 1
ATOM 1870 C C . SER B 1 51 ? 8.711 17.078 -2.133 1 93.56 51 SER B C 1
ATOM 1872 O O . SER B 1 51 ? 7.969 17.781 -2.822 1 93.56 51 SER B O 1
ATOM 1874 N N . LYS B 1 52 ? 9.711 16.391 -2.652 1 91.81 52 LYS B N 1
ATOM 1875 C CA . LYS B 1 52 ? 10.008 16.422 -4.082 1 91.81 52 LYS B CA 1
ATOM 1876 C C . LYS B 1 52 ? 9.219 15.359 -4.832 1 91.81 52 LYS B C 1
ATOM 1878 O O . LYS B 1 52 ? 9.133 15.391 -6.059 1 91.81 52 LYS B O 1
ATOM 1883 N N . CYS B 1 53 ? 8.68 14.461 -4.09 1 89.69 53 CYS B N 1
ATOM 1884 C CA . CYS B 1 53 ? 7.879 13.422 -4.723 1 89.69 53 CYS B CA 1
ATOM 1885 C C . CYS B 1 53 ? 6.691 14.031 -5.465 1 89.69 53 CYS B C 1
ATOM 1887 O O . CYS B 1 53 ? 5.957 14.852 -4.91 1 89.69 53 CYS B O 1
ATOM 1889 N N . PRO B 1 54 ? 6.465 13.656 -6.664 1 87.31 54 PRO B N 1
ATOM 1890 C CA . PRO B 1 54 ? 5.379 14.227 -7.465 1 87.31 54 PRO B CA 1
ATOM 1891 C C . PRO B 1 54 ? 4.016 14.078 -6.793 1 87.31 54 PRO B C 1
ATOM 1893 O O . PRO B 1 54 ? 3.146 14.938 -6.953 1 87.31 54 PRO B O 1
ATOM 1896 N N . GLU B 1 55 ? 3.875 13.07 -5.996 1 85 55 GLU B N 1
ATOM 1897 C CA . GLU B 1 55 ? 2.602 12.789 -5.34 1 85 55 GLU B CA 1
ATOM 1898 C C . GLU B 1 55 ? 2.369 13.734 -4.16 1 85 55 GLU B C 1
ATOM 1900 O O . GLU B 1 55 ? 1.227 13.977 -3.77 1 85 55 GLU B O 1
ATOM 1905 N N . LEU B 1 56 ? 3.516 14.273 -3.678 1 90.44 56 LEU B N 1
ATOM 1906 C CA . LEU B 1 56 ? 3.418 15.055 -2.451 1 90.44 56 LEU B CA 1
ATOM 1907 C C . LEU B 1 56 ? 3.703 16.531 -2.723 1 90.44 56 LEU B C 1
ATOM 1909 O O . LEU B 1 56 ? 3.238 17.406 -1.985 1 90.44 56 LEU B O 1
ATOM 1913 N N . LYS B 1 57 ? 4.391 16.812 -3.752 1 89.31 57 LYS B N 1
ATOM 1914 C CA . LYS B 1 57 ? 4.984 18.125 -3.945 1 89.31 57 LYS B CA 1
ATOM 1915 C C . LYS B 1 57 ? 3.908 19.203 -4.023 1 89.31 57 LYS B C 1
ATOM 1917 O O . LYS B 1 57 ? 4.105 20.328 -3.529 1 89.31 57 LYS B O 1
ATOM 1922 N N . GLU B 1 58 ? 2.74 18.938 -4.547 1 88.56 58 GLU B N 1
ATOM 1923 C CA . GLU B 1 58 ? 1.707 19.953 -4.711 1 88.56 58 GLU B CA 1
ATOM 1924 C C . GLU B 1 58 ? 0.66 19.859 -3.605 1 88.56 58 GLU B C 1
ATOM 1926 O O . GLU B 1 58 ? -0.305 20.625 -3.592 1 88.56 58 GLU B O 1
ATOM 1931 N N . ASN B 1 59 ? 0.83 19.047 -2.703 1 89.69 59 ASN B N 1
ATOM 1932 C CA . ASN B 1 59 ? -0.142 18.859 -1.633 1 89.69 59 ASN B CA 1
ATOM 1933 C C . ASN B 1 59 ? 0.116 19.797 -0.462 1 89.69 59 ASN B C 1
ATOM 1935 O O . ASN B 1 59 ? 1.186 19.75 0.149 1 89.69 59 ASN B O 1
ATOM 1939 N N . PRO B 1 60 ? -0.842 20.641 -0.146 1 92.06 60 PRO B N 1
ATOM 1940 C CA . PRO B 1 60 ? -0.63 21.594 0.949 1 92.06 60 PRO B CA 1
ATOM 1941 C C . PRO B 1 60 ? -0.438 20.906 2.299 1 92.06 60 PRO B C 1
ATOM 1943 O O . PRO B 1 60 ? 0.085 21.5 3.236 1 92.06 60 PRO B O 1
ATOM 1946 N N . PHE B 1 61 ? -0.801 19.688 2.416 1 93.31 61 PHE B N 1
ATOM 1947 C CA . PHE B 1 61 ? -0.706 18.969 3.678 1 93.31 61 PHE B CA 1
ATOM 1948 C C . PHE B 1 61 ? 0.528 18.062 3.699 1 93.31 61 PHE B C 1
ATOM 1950 O O . PHE B 1 61 ? 0.651 17.188 4.555 1 93.31 61 PHE B O 1
ATOM 1957 N N . ARG B 1 62 ? 1.461 18.234 2.797 1 94.06 62 ARG B N 1
ATOM 1958 C CA . ARG B 1 62 ? 2.549 17.281 2.605 1 94.06 62 ARG B CA 1
ATOM 1959 C C . ARG B 1 62 ? 3.361 17.109 3.887 1 94.06 62 ARG B C 1
ATOM 1961 O O . ARG B 1 62 ? 3.699 15.992 4.27 1 94.06 62 ARG B O 1
ATOM 1968 N N . LYS B 1 63 ? 3.658 18.219 4.586 1 94.62 63 LYS B N 1
ATOM 1969 C CA . LYS B 1 63 ? 4.434 18.109 5.816 1 94.62 63 LYS B CA 1
ATOM 1970 C C . LYS B 1 63 ? 3.627 17.422 6.918 1 94.62 63 LYS B C 1
ATOM 1972 O O . LYS B 1 63 ? 4.152 16.578 7.645 1 94.62 63 LYS B O 1
ATOM 1977 N N . ARG B 1 64 ? 2.391 17.828 7.016 1 95.06 64 ARG B N 1
ATOM 1978 C CA . ARG B 1 64 ? 1.493 17.219 7.988 1 95.06 64 ARG B CA 1
ATOM 1979 C C . ARG B 1 64 ? 1.346 15.727 7.73 1 95.06 64 ARG B C 1
ATOM 1981 O O . ARG B 1 64 ? 1.381 14.922 8.664 1 95.06 64 ARG B O 1
ATOM 1988 N N . ILE B 1 65 ? 1.217 15.352 6.465 1 95.5 65 ILE B N 1
ATOM 1989 C CA . ILE B 1 65 ? 1.094 13.953 6.066 1 95.5 65 ILE B CA 1
ATOM 1990 C C . ILE B 1 65 ? 2.336 13.18 6.508 1 95.5 65 ILE B C 1
ATOM 1992 O O . ILE B 1 65 ? 2.227 12.148 7.176 1 95.5 65 ILE B O 1
ATOM 1996 N N . CYS B 1 66 ? 3.496 13.703 6.195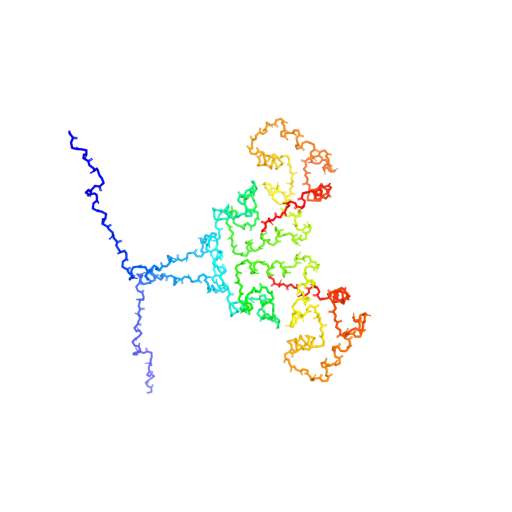 1 96.31 66 CYS B N 1
ATOM 1997 C CA . CYS B 1 66 ? 4.734 13.031 6.562 1 96.31 66 CYS B CA 1
ATOM 1998 C C . CYS B 1 66 ? 4.855 12.898 8.078 1 96.31 66 CYS B C 1
ATOM 2000 O O . CYS B 1 66 ? 5.289 11.859 8.578 1 96.31 66 CYS B O 1
ATOM 2002 N N . ARG B 1 67 ? 4.383 13.859 8.805 1 96 67 ARG B N 1
ATOM 2003 C CA . ARG B 1 67 ? 4.453 13.828 10.258 1 96 67 ARG B CA 1
ATOM 2004 C C . ARG B 1 67 ? 3.547 12.742 10.836 1 96 67 ARG B C 1
ATOM 2006 O O . ARG B 1 67 ? 3.912 12.07 11.797 1 96 67 ARG B O 1
ATOM 2013 N N . VAL B 1 68 ? 2.471 12.609 10.25 1 95.69 68 VAL B N 1
ATOM 2014 C CA . VAL B 1 68 ? 1.51 11.617 10.727 1 95.69 68 VAL B CA 1
ATOM 2015 C C . VAL B 1 68 ? 2.09 10.211 10.562 1 95.69 68 VAL B C 1
ATOM 2017 O O . VAL B 1 68 ? 1.876 9.344 11.414 1 95.69 68 VAL B O 1
ATOM 2020 N N . PHE B 1 69 ? 2.855 9.953 9.547 1 95.62 69 PHE B N 1
ATOM 2021 C CA . PHE B 1 69 ? 3.361 8.609 9.266 1 95.62 69 PHE B CA 1
ATOM 2022 C C . PHE B 1 69 ? 4.734 8.406 9.891 1 95.62 69 PHE B C 1
ATOM 2024 O O . PHE B 1 69 ? 5.258 7.289 9.898 1 95.62 69 PHE B O 1
ATOM 2031 N N . SER B 1 70 ? 5.277 9.508 10.406 1 95.81 70 SER B N 1
ATOM 2032 C CA . SER B 1 70 ? 6.586 9.438 11.047 1 95.81 70 SER B CA 1
ATOM 2033 C C . SER B 1 70 ? 6.461 9.117 12.531 1 95.81 70 SER B C 1
ATOM 2035 O O . SER B 1 70 ? 5.574 9.633 13.211 1 95.81 70 SER B O 1
ATOM 2037 N N . SER B 1 71 ? 7.32 8.266 13.008 1 89.62 71 SER B N 1
ATOM 2038 C CA . SER B 1 71 ? 7.273 7.898 14.422 1 89.62 71 SER B CA 1
ATOM 2039 C C . SER B 1 71 ? 7.996 8.922 15.289 1 89.62 71 SER B C 1
ATOM 2041 O O . SER B 1 71 ? 7.742 9.016 16.484 1 89.62 71 SER B O 1
ATOM 2043 N N . ASP B 1 72 ? 8.922 9.688 14.711 1 87.44 72 ASP B N 1
ATOM 2044 C CA . ASP B 1 72 ? 9.695 10.586 15.555 1 87.44 72 ASP B CA 1
ATOM 2045 C C . ASP B 1 72 ? 9.352 12.047 15.258 1 87.44 72 ASP B C 1
ATOM 2047 O O . ASP B 1 72 ? 10.109 12.953 15.602 1 87.44 72 ASP B O 1
ATOM 2051 N N . ASP B 1 73 ? 8.359 12.391 14.617 1 82.81 73 ASP B N 1
ATOM 2052 C CA . ASP B 1 73 ? 7.805 13.719 14.352 1 82.81 73 ASP B CA 1
ATOM 2053 C C . ASP B 1 73 ? 8.742 14.539 13.469 1 82.81 73 ASP B C 1
ATOM 2055 O O . ASP B 1 73 ? 8.617 15.758 13.383 1 82.81 73 ASP B O 1
ATOM 2059 N N . SER B 1 74 ? 9.812 13.992 12.953 1 88.25 74 SER B N 1
ATOM 2060 C CA . SER B 1 74 ? 10.766 14.695 12.094 1 88.25 74 SER B CA 1
ATOM 2061 C C . SER B 1 74 ? 10.211 14.883 10.688 1 88.25 74 SER B C 1
ATOM 2063 O O . SER B 1 74 ? 10.766 15.648 9.891 1 88.25 74 SER B O 1
ATOM 2065 N N . ALA B 1 75 ? 9.117 14.281 10.383 1 93.12 75 ALA B N 1
ATOM 2066 C CA . ALA B 1 75 ? 8.531 14.25 9.039 1 93.12 75 ALA B CA 1
ATOM 2067 C C . ALA B 1 75 ? 9.391 13.414 8.094 1 93.12 75 ALA B C 1
ATOM 2069 O O . ALA B 1 75 ? 9.102 13.336 6.895 1 93.12 75 ALA B O 1
ATOM 2070 N N . SER B 1 76 ? 10.492 12.914 8.617 1 96.12 76 SER B N 1
ATOM 2071 C CA . SER B 1 76 ? 11.242 11.898 7.875 1 96.12 76 SER B CA 1
ATOM 2072 C C . SER B 1 76 ? 10.609 10.523 8.031 1 96.12 76 SER B C 1
ATOM 2074 O O . SER B 1 76 ? 9.977 10.234 9.055 1 96.12 76 SER B O 1
ATOM 2076 N N . LEU B 1 77 ? 10.82 9.75 7.008 1 97.06 77 LEU B N 1
ATOM 2077 C CA . LEU B 1 77 ? 10.203 8.43 7.039 1 97.06 77 LEU B CA 1
ATOM 2078 C C . LEU B 1 77 ? 11.242 7.34 6.836 1 97.06 77 LEU B C 1
ATOM 2080 O O . LEU B 1 77 ? 12.141 7.477 5.992 1 97.06 77 LEU B O 1
ATOM 2084 N N . THR B 1 78 ? 11.125 6.336 7.668 1 95.56 78 THR B N 1
ATOM 2085 C CA . THR B 1 78 ? 11.82 5.094 7.367 1 95.56 78 THR B CA 1
ATOM 2086 C C . THR B 1 78 ? 11.203 4.406 6.152 1 95.56 78 THR B C 1
ATOM 2088 O O . THR B 1 78 ? 10.141 4.812 5.672 1 95.56 78 THR B O 1
ATOM 2091 N N . PHE B 1 79 ? 11.859 3.432 5.707 1 93.31 79 PHE B N 1
ATOM 2092 C CA . PHE B 1 79 ? 11.359 2.67 4.57 1 93.31 79 PHE B CA 1
ATOM 2093 C C . PHE B 1 79 ? 9.984 2.098 4.863 1 93.31 79 PHE B C 1
ATOM 2095 O O . PHE B 1 79 ? 9.055 2.252 4.062 1 93.31 79 PHE B O 1
ATOM 2102 N N . ASP B 1 80 ? 9.82 1.529 6.043 1 91.75 80 ASP B N 1
ATOM 2103 C CA . ASP B 1 80 ? 8.547 0.918 6.422 1 91.75 80 ASP B CA 1
ATOM 2104 C C . ASP B 1 80 ? 7.441 1.968 6.52 1 91.75 80 ASP B C 1
ATOM 2106 O O . ASP B 1 80 ? 6.309 1.726 6.098 1 91.75 80 ASP B O 1
ATOM 2110 N N . GLU B 1 81 ? 7.797 3.035 7.027 1 94.5 81 GLU B N 1
ATOM 2111 C CA . GLU B 1 81 ? 6.82 4.113 7.16 1 94.5 81 GLU B CA 1
ATOM 2112 C C . GLU B 1 81 ? 6.418 4.664 5.793 1 94.5 81 GLU B C 1
ATOM 2114 O O . GLU B 1 81 ? 5.25 4.992 5.57 1 94.5 81 GLU B O 1
ATOM 2119 N N . PHE B 1 82 ? 7.406 4.695 4.98 1 95 82 PHE B N 1
ATOM 2120 C CA . PHE B 1 82 ? 7.117 5.133 3.621 1 95 82 PHE B CA 1
ATOM 2121 C C . PHE B 1 82 ? 6.195 4.145 2.916 1 95 82 PHE B C 1
ATOM 2123 O O . PHE B 1 82 ? 5.273 4.551 2.205 1 95 82 PHE B O 1
ATOM 2130 N N . LEU B 1 83 ? 6.387 2.895 3.088 1 90.88 83 LEU B N 1
ATOM 2131 C CA . LEU B 1 83 ? 5.516 1.874 2.518 1 90.88 83 LEU B CA 1
ATOM 2132 C C . LEU B 1 83 ? 4.094 2.02 3.041 1 90.88 83 LEU B C 1
ATOM 2134 O O . LEU B 1 83 ? 3.131 1.909 2.277 1 90.88 83 LEU B O 1
ATOM 2138 N N . ASN B 1 84 ? 4.004 2.279 4.301 1 92 84 ASN B N 1
ATOM 2139 C CA . ASN B 1 84 ? 2.691 2.477 4.902 1 92 84 ASN B CA 1
ATOM 2140 C C . ASN B 1 84 ? 1.981 3.693 4.312 1 92 84 ASN B C 1
ATOM 2142 O O . ASN B 1 84 ? 0.806 3.615 3.951 1 92 84 ASN B O 1
ATOM 2146 N N . LEU B 1 85 ? 2.672 4.781 4.234 1 93.69 85 LEU B N 1
ATOM 2147 C CA . LEU B 1 85 ? 2.121 5.988 3.631 1 93.69 85 LEU B CA 1
ATOM 2148 C C . LEU B 1 85 ? 1.604 5.707 2.225 1 93.69 85 LEU B C 1
ATOM 2150 O O . LEU B 1 85 ? 0.454 6.016 1.907 1 93.69 85 LEU B O 1
ATOM 2154 N N . TYR B 1 86 ? 2.449 5.051 1.477 1 90.06 86 TYR B N 1
ATOM 2155 C CA . TYR B 1 86 ? 2.076 4.75 0.098 1 90.06 86 TYR B CA 1
ATOM 2156 C C . TYR B 1 86 ? 0.844 3.854 0.049 1 90.06 86 TYR B C 1
ATOM 2158 O O . TYR B 1 86 ? -0.037 4.047 -0.792 1 90.06 86 TYR B O 1
ATOM 2166 N N . SER B 1 87 ? 0.759 2.893 0.927 1 89.38 87 SER B N 1
ATOM 2167 C CA . SER B 1 87 ? -0.365 1.962 0.939 1 89.38 87 SER B CA 1
ATOM 2168 C C . SER B 1 87 ? -1.677 2.682 1.232 1 89.38 87 SER B C 1
ATOM 2170 O O . SER B 1 87 ? -2.709 2.371 0.636 1 89.38 87 SER B O 1
ATOM 2172 N N . ILE B 1 88 ? -1.602 3.65 2.027 1 91.06 88 ILE B N 1
ATOM 2173 C CA . ILE B 1 88 ? -2.803 4.363 2.449 1 91.06 88 ILE B CA 1
ATOM 2174 C C . ILE B 1 88 ? -3.242 5.332 1.351 1 91.06 88 ILE B C 1
ATOM 2176 O O . ILE B 1 88 ? -4.438 5.5 1.104 1 91.06 88 ILE B O 1
ATOM 2180 N N . PHE B 1 89 ? -2.336 5.871 0.668 1 90.56 89 PHE B N 1
ATOM 2181 C CA . PHE B 1 89 ? -2.668 6.859 -0.352 1 90.56 89 PHE B CA 1
ATOM 2182 C C . PHE B 1 89 ? -2.814 6.199 -1.718 1 90.56 89 PHE B C 1
ATOM 2184 O O . PHE B 1 89 ? -2.992 6.883 -2.729 1 90.56 89 PHE B O 1
ATOM 2191 N N . SER B 1 90 ? -2.68 4.953 -1.765 1 85.69 90 SER B N 1
ATOM 2192 C CA . SER B 1 90 ? -3.027 4.234 -2.984 1 85.69 90 SER B CA 1
ATOM 2193 C C . SER B 1 90 ? -4.52 4.336 -3.279 1 85.69 90 SER B C 1
ATOM 2195 O O . SER B 1 90 ? -5.344 4.328 -2.361 1 85.69 90 SER B O 1
ATOM 2197 N N . GLU B 1 91 ? -4.816 4.414 -4.562 1 82.44 91 GLU B N 1
ATOM 2198 C CA . GLU B 1 91 ? -6.215 4.469 -4.984 1 82.44 91 GLU B CA 1
ATOM 2199 C C . GLU B 1 91 ? -6.984 3.242 -4.504 1 82.44 91 GLU B C 1
ATOM 2201 O O . GLU B 1 91 ? -8.18 3.328 -4.219 1 82.44 91 GLU B O 1
ATOM 2206 N N . LYS B 1 92 ? -6.281 2.23 -4.242 1 82.69 92 LYS B N 1
ATOM 2207 C CA . LYS B 1 92 ? -6.895 0.941 -3.945 1 82.69 92 LYS B CA 1
ATOM 2208 C C . LYS B 1 92 ? -7.113 0.769 -2.443 1 82.69 92 LYS B C 1
ATOM 2210 O O . LYS B 1 92 ? -7.773 -0.179 -2.014 1 82.69 92 LYS B O 1
ATOM 2215 N N . ALA B 1 93 ? -6.613 1.696 -1.67 1 86.69 93 ALA B N 1
ATOM 2216 C CA . ALA B 1 93 ? -6.738 1.563 -0.22 1 86.69 93 ALA B CA 1
ATOM 2217 C C . ALA B 1 93 ? -8.203 1.627 0.212 1 86.69 93 ALA B C 1
ATOM 2219 O O . ALA B 1 93 ? -8.984 2.391 -0.352 1 86.69 93 ALA B O 1
ATOM 2220 N N . PRO B 1 94 ? -8.586 0.79 1.21 1 86.81 94 PRO B N 1
ATOM 2221 C CA . PRO B 1 94 ? -9.961 0.806 1.697 1 86.81 94 PRO B CA 1
ATOM 2222 C C . PRO B 1 94 ? -10.383 2.172 2.232 1 86.81 94 PRO B C 1
ATOM 2224 O O . PRO B 1 94 ? -9.578 2.879 2.84 1 86.81 94 PRO B O 1
ATOM 2227 N N . ARG B 1 95 ? -11.641 2.414 2.039 1 86.94 95 ARG B N 1
ATOM 2228 C CA . ARG B 1 95 ? -12.203 3.701 2.426 1 86.94 95 ARG B CA 1
ATOM 2229 C C . ARG B 1 95 ? -12 3.965 3.914 1 86.94 95 ARG B C 1
ATOM 2231 O O . ARG B 1 95 ? -11.648 5.078 4.309 1 86.94 95 ARG B O 1
ATOM 2238 N N . GLU B 1 96 ? -12.219 2.936 4.703 1 89.19 96 GLU B N 1
ATOM 2239 C CA . GLU B 1 96 ? -12.148 3.094 6.152 1 89.19 96 GLU B CA 1
ATOM 2240 C C . GLU B 1 96 ? -10.758 3.541 6.586 1 89.19 96 GLU B C 1
ATOM 2242 O O . GLU B 1 96 ? -10.617 4.34 7.512 1 89.19 96 GLU B O 1
ATOM 2247 N N . MET B 1 97 ? -9.766 3.043 5.91 1 89.94 97 MET B N 1
ATOM 2248 C CA . MET B 1 97 ? -8.391 3.416 6.238 1 89.94 97 MET B CA 1
ATOM 2249 C C . MET B 1 97 ? -8.102 4.848 5.805 1 89.94 97 MET B C 1
ATOM 2251 O O . MET B 1 97 ? -7.441 5.598 6.531 1 89.94 97 MET B O 1
ATOM 2255 N N . LYS B 1 98 ? -8.555 5.176 4.672 1 90.31 98 LYS B N 1
ATOM 2256 C CA . LYS B 1 98 ? -8.375 6.547 4.195 1 90.31 98 LYS B CA 1
ATOM 2257 C C . LYS B 1 98 ? -9.023 7.547 5.145 1 90.31 98 LYS B C 1
ATOM 2259 O O . LYS B 1 98 ? -8.422 8.57 5.484 1 90.31 98 LYS B O 1
ATOM 2264 N N . VAL B 1 99 ? -10.227 7.25 5.586 1 92 99 VAL B N 1
ATOM 2265 C CA . VAL B 1 99 ? -10.953 8.133 6.496 1 92 99 VAL B CA 1
ATOM 2266 C C . VAL B 1 99 ? -10.195 8.242 7.816 1 92 99 VAL B C 1
ATOM 2268 O O . VAL B 1 99 ? -10.039 9.336 8.359 1 92 99 VAL B O 1
ATOM 2271 N N . HIS B 1 100 ? -9.719 7.168 8.266 1 93.94 100 HIS B N 1
ATOM 2272 C CA . HIS B 1 100 ? -8.977 7.148 9.516 1 93.94 100 HIS B CA 1
ATOM 2273 C C . HIS B 1 100 ? -7.746 8.047 9.445 1 93.94 100 HIS B C 1
ATOM 2275 O O . HIS B 1 100 ? -7.52 8.875 10.328 1 93.94 100 HIS B O 1
ATOM 2281 N N . TYR B 1 101 ? -7.004 7.906 8.398 1 94.25 101 TYR B N 1
ATOM 2282 C CA . TYR B 1 101 ? -5.773 8.688 8.305 1 94.25 101 TYR B CA 1
ATOM 2283 C C . TYR B 1 101 ? -6.078 10.148 7.98 1 94.25 101 TYR B C 1
ATOM 2285 O O . TYR B 1 101 ? -5.355 11.047 8.414 1 94.25 101 TYR B O 1
ATOM 2293 N N . ALA B 1 102 ? -7.168 10.414 7.234 1 93.62 102 ALA B N 1
ATOM 2294 C CA . ALA B 1 102 ? -7.613 11.789 7.043 1 93.62 102 ALA B CA 1
ATOM 2295 C C . ALA B 1 102 ? -7.91 12.461 8.375 1 93.62 102 ALA B C 1
ATOM 2297 O O . ALA B 1 102 ? -7.504 13.609 8.609 1 93.62 102 ALA B O 1
ATOM 2298 N N . PHE B 1 103 ? -8.578 11.727 9.227 1 96.5 103 PHE B N 1
ATOM 2299 C CA . PHE B 1 103 ? -8.859 12.227 10.562 1 96.5 103 PHE B CA 1
ATOM 2300 C C . PHE B 1 103 ? -7.566 12.586 11.289 1 96.5 103 PHE B C 1
ATOM 2302 O O . PHE B 1 103 ? -7.457 13.664 11.883 1 96.5 103 PHE B O 1
ATOM 2309 N N . LEU B 1 104 ? -6.617 11.703 11.195 1 96.5 104 LEU B N 1
ATOM 2310 C CA . LEU B 1 104 ? -5.336 11.938 11.852 1 96.5 104 LEU B CA 1
ATOM 2311 C C . LEU B 1 104 ? -4.637 13.156 11.266 1 96.5 104 LEU B C 1
ATOM 2313 O O . LEU B 1 104 ? -4.031 13.945 11.992 1 96.5 104 LEU B O 1
ATOM 2317 N N . ILE B 1 105 ? -4.703 13.305 9.984 1 95.12 105 ILE B N 1
ATOM 2318 C CA . ILE B 1 105 ? -4.059 14.414 9.289 1 95.12 105 ILE B CA 1
ATOM 2319 C C . ILE B 1 105 ? -4.711 15.734 9.695 1 95.12 105 ILE B C 1
ATOM 2321 O O . ILE B 1 105 ? -4.027 16.75 9.852 1 95.12 105 ILE B O 1
ATOM 2325 N N . TYR B 1 106 ? -6.023 15.711 9.922 1 95.5 106 TYR B N 1
ATOM 2326 C CA . TYR B 1 106 ? -6.742 16.938 10.266 1 95.5 106 TYR B CA 1
ATOM 2327 C C . TYR B 1 106 ? -6.613 17.25 11.75 1 95.5 106 TYR B C 1
ATOM 2329 O O . TYR B 1 106 ? -6.883 18.359 12.18 1 95.5 106 TYR B O 1
ATOM 2337 N N . ASP B 1 107 ? -6.258 16.281 12.508 1 97.56 107 ASP B N 1
ATOM 2338 C CA . ASP B 1 107 ? -6.062 16.453 13.945 1 97.56 107 ASP B CA 1
ATOM 2339 C C . ASP B 1 107 ? -4.672 17.016 14.25 1 97.56 107 ASP B C 1
ATOM 2341 O O . ASP B 1 107 ? -3.812 16.297 14.758 1 97.56 107 ASP B O 1
ATOM 2345 N N . PHE B 1 108 ? -4.512 18.219 14.148 1 96.75 108 PHE B N 1
ATOM 2346 C CA . PHE B 1 108 ? -3.201 18.859 14.18 1 96.75 108 PHE B CA 1
ATOM 2347 C C . PHE B 1 108 ? -2.598 18.797 15.57 1 96.75 108 PHE B C 1
ATOM 2349 O O . PHE B 1 108 ? -1.376 18.719 15.727 1 96.75 108 PHE B O 1
ATOM 2356 N N . ASP B 1 109 ? -3.418 18.828 16.531 1 96.31 109 ASP B N 1
ATOM 2357 C CA . ASP B 1 109 ? -2.861 18.859 17.891 1 96.31 109 ASP B CA 1
ATOM 2358 C C . ASP B 1 109 ? -2.811 17.453 18.5 1 96.31 109 ASP B C 1
ATOM 2360 O O . ASP B 1 109 ? -2.35 17.281 19.625 1 96.31 109 ASP B O 1
ATOM 2364 N N . GLY B 1 110 ? -3.314 16.469 17.844 1 95 110 GLY B N 1
ATOM 2365 C CA . GLY B 1 110 ? -3.178 15.078 18.234 1 95 110 GLY B CA 1
ATOM 2366 C C . GLY B 1 110 ? -4.027 14.711 19.438 1 95 110 GLY B C 1
ATOM 2367 O O . GLY B 1 110 ? -3.688 13.797 20.188 1 95 110 GLY B O 1
ATOM 2368 N N . ASP B 1 111 ? -5.148 15.422 19.672 1 97.12 111 ASP B N 1
ATOM 2369 C CA . ASP B 1 111 ? -5.961 15.133 20.844 1 97.12 111 ASP B CA 1
ATOM 2370 C C . ASP B 1 111 ? -7.109 14.188 20.5 1 97.12 111 ASP B C 1
ATOM 2372 O O . ASP B 1 111 ? -8.039 14.016 21.281 1 97.12 111 ASP B O 1
ATOM 2376 N N . ASN B 1 112 ? -7.133 13.68 19.25 1 97.44 112 ASN B N 1
ATOM 2377 C CA . ASN B 1 112 ? -8.094 12.695 18.75 1 97.44 112 ASN B CA 1
ATOM 2378 C C . ASN B 1 112 ? -9.461 13.32 18.5 1 97.44 112 ASN B C 1
ATOM 2380 O O . ASN B 1 112 ? -10.484 12.641 18.562 1 97.44 112 ASN B O 1
ATOM 2384 N N . PHE B 1 113 ? -9.461 14.617 18.297 1 98.19 113 PHE B N 1
ATOM 2385 C CA . PHE B 1 113 ? -10.633 15.359 17.844 1 98.19 113 PHE B CA 1
ATOM 2386 C C . PHE B 1 113 ? -10.242 16.375 16.781 1 98.19 113 PHE B C 1
ATOM 2388 O O . PHE B 1 113 ? -9.094 16.828 16.734 1 98.19 113 PHE B O 1
ATOM 2395 N N . VAL B 1 114 ? -11.188 16.656 15.969 1 97.88 114 VAL B N 1
ATOM 2396 C CA . VAL B 1 114 ? -11.023 17.781 15.047 1 97.88 114 VAL B CA 1
ATOM 2397 C C . VAL B 1 114 ? -11.875 18.953 15.516 1 97.88 114 VAL B C 1
ATOM 2399 O O . VAL B 1 114 ? -13.094 18.969 15.312 1 97.88 114 VAL B O 1
ATOM 2402 N N . GLY B 1 115 ? -11.227 19.844 16.141 1 97.25 115 GLY B N 1
ATOM 2403 C CA . GLY B 1 115 ? -11.906 21.016 16.656 1 97.25 115 GLY B CA 1
ATOM 2404 C C . GLY B 1 115 ? -11.695 22.25 15.805 1 97.25 115 GLY B C 1
ATOM 2405 O O . GLY B 1 115 ? -11.125 22.156 14.711 1 97.25 115 GLY B O 1
ATOM 2406 N N . PRO B 1 116 ? -12.164 23.391 16.328 1 96.69 116 PRO B N 1
ATOM 2407 C CA . PRO B 1 116 ? -12.062 24.656 15.578 1 96.69 116 PRO B CA 1
ATOM 2408 C C . PRO B 1 116 ? -10.625 25 15.203 1 96.69 116 PRO B C 1
ATOM 2410 O O . PRO B 1 116 ? -10.367 25.438 14.078 1 96.69 116 PRO B O 1
ATOM 2413 N N . THR B 1 117 ? -9.719 24.797 16.094 1 96.94 117 THR B N 1
ATOM 2414 C CA . THR B 1 117 ? -8.328 25.125 15.82 1 96.94 117 THR B CA 1
ATOM 2415 C C . THR B 1 117 ? -7.77 24.219 14.719 1 96.94 117 THR B C 1
ATOM 2417 O O . THR B 1 117 ? -6.996 24.672 13.875 1 96.94 117 THR B O 1
ATOM 2420 N N . ASP B 1 118 ? -8.078 23.016 14.734 1 97.62 118 ASP B N 1
ATOM 2421 C CA . ASP B 1 118 ? -7.664 22.078 13.688 1 97.62 118 ASP B CA 1
ATOM 2422 C C . ASP B 1 118 ? -8.211 22.5 12.328 1 97.62 118 ASP B C 1
ATOM 2424 O O . ASP B 1 118 ? -7.477 22.516 11.336 1 97.62 118 ASP B O 1
ATOM 2428 N N . ILE B 1 119 ? -9.461 22.844 12.328 1 95.56 119 ILE B N 1
ATOM 2429 C CA . ILE B 1 119 ? -10.102 23.266 11.094 1 95.56 119 ILE B CA 1
ATOM 2430 C C . ILE B 1 119 ? -9.453 24.547 10.586 1 95.56 119 ILE B C 1
ATOM 2432 O O . ILE B 1 119 ? -9.227 24.703 9.383 1 95.56 119 ILE B O 1
ATOM 2436 N N . GLU B 1 120 ? -9.18 25.375 11.516 1 96.12 120 GLU B N 1
ATOM 2437 C CA . GLU B 1 120 ? -8.5 26.609 11.141 1 96.12 120 GLU B CA 1
ATOM 2438 C C . GLU B 1 120 ? -7.172 26.312 10.445 1 96.12 120 GLU B C 1
ATOM 2440 O O . GLU B 1 120 ? -6.883 26.875 9.383 1 96.12 120 GLU B O 1
ATOM 2445 N N . HIS B 1 121 ? -6.395 25.438 10.992 1 96.19 121 HIS B N 1
ATOM 2446 C CA . HIS B 1 121 ? -5.113 25.062 10.398 1 96.19 121 HIS B CA 1
ATOM 2447 C C . HIS B 1 121 ? -5.305 24.469 9.008 1 96.19 121 HIS B C 1
ATOM 2449 O O . HIS B 1 121 ? -4.57 24.797 8.078 1 96.19 121 HIS B O 1
ATOM 2455 N N . ALA B 1 122 ? -6.238 23.625 8.883 1 94.81 122 ALA B N 1
ATOM 2456 C CA . ALA B 1 122 ? -6.516 22.984 7.602 1 94.81 122 ALA B CA 1
ATOM 2457 C C . ALA B 1 122 ? -6.898 24.016 6.543 1 94.81 122 ALA B C 1
ATOM 2459 O O . ALA B 1 122 ? -6.375 23.984 5.43 1 94.81 122 ALA B O 1
ATOM 2460 N N . VAL B 1 123 ? -7.805 24.938 6.926 1 94.06 123 VAL B N 1
ATOM 2461 C CA . VAL B 1 123 ? -8.289 25.953 6.004 1 94.06 123 VAL B CA 1
ATOM 2462 C C . VAL B 1 123 ? -7.129 26.859 5.582 1 94.06 123 VAL B C 1
ATOM 2464 O O . VAL B 1 123 ? -7 27.203 4.406 1 94.06 123 VAL B O 1
ATOM 2467 N N . LYS B 1 124 ? -6.328 27.188 6.504 1 94.81 124 LYS B N 1
ATOM 2468 C CA . LYS B 1 124 ? -5.172 28.031 6.199 1 94.81 124 LYS B CA 1
ATOM 2469 C C . LYS B 1 124 ? -4.227 27.328 5.223 1 94.81 124 LYS B C 1
ATOM 2471 O O . LYS B 1 124 ? -3.715 27.969 4.293 1 94.81 124 LYS B O 1
ATOM 2476 N N . LEU B 1 125 ? -4.051 26.062 5.352 1 92.62 125 LEU B N 1
ATOM 2477 C CA . LEU B 1 125 ? -3.199 25.297 4.438 1 92.62 125 LEU B CA 1
ATOM 2478 C C . LEU B 1 125 ? -3.816 25.234 3.045 1 92.62 125 LEU B C 1
ATOM 2480 O O . LEU B 1 125 ? -3.133 25.484 2.047 1 92.62 125 LEU B O 1
ATOM 2484 N N . LEU B 1 126 ? -5.059 25.031 2.994 1 89.69 126 LEU B N 1
ATOM 2485 C CA . LEU B 1 126 ? -5.754 24.875 1.722 1 89.69 126 LEU B CA 1
ATOM 2486 C C . LEU B 1 126 ? -5.816 26.188 0.968 1 89.69 126 LEU B C 1
ATOM 2488 O O . LEU B 1 126 ? -5.812 26.219 -0.265 1 89.69 126 LEU B O 1
ATOM 2492 N N . THR B 1 127 ? -5.883 27.219 1.709 1 91 127 THR B N 1
ATOM 2493 C CA . THR B 1 127 ? -6.078 28.531 1.091 1 91 127 THR B CA 1
ATOM 2494 C C . THR B 1 127 ? -4.781 29.328 1.096 1 91 127 THR B C 1
ATOM 2496 O O . THR B 1 127 ? -4.762 30.5 0.699 1 91 127 THR B O 1
ATOM 2499 N N . GLN B 1 128 ? -3.779 28.766 1.503 1 89.88 128 GLN B N 1
ATOM 2500 C CA . GLN B 1 128 ? -2.488 29.453 1.598 1 89.88 128 GLN B CA 1
ATOM 2501 C C . GLN B 1 128 ? -2.605 30.75 2.375 1 89.88 128 GLN B C 1
ATOM 2503 O O . GLN B 1 128 ? -2.117 31.797 1.929 1 89.88 128 GLN B O 1
ATOM 2508 N N . ASN B 1 129 ? -3.361 30.672 3.385 1 88.12 129 ASN B N 1
ATO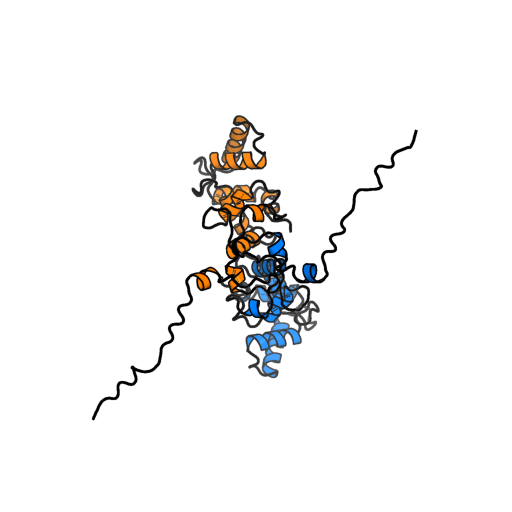M 2509 C CA . ASN B 1 129 ? -3.512 31.75 4.359 1 88.12 129 ASN B CA 1
ATOM 2510 C C . ASN B 1 129 ? -4.156 33 3.734 1 88.12 129 ASN B C 1
ATOM 2512 O O . ASN B 1 129 ? -3.805 34.125 4.078 1 88.12 129 ASN B O 1
ATOM 2516 N N . GLU B 1 130 ? -5.051 32.812 2.832 1 89.94 130 GLU B N 1
ATOM 2517 C CA . GLU B 1 130 ? -5.645 33.938 2.119 1 89.94 130 GLU B CA 1
ATOM 2518 C C . GLU B 1 130 ? -6.926 34.406 2.803 1 89.94 130 GLU B C 1
ATOM 2520 O O . GLU B 1 130 ? -7.371 35.531 2.59 1 89.94 130 GLU B O 1
ATOM 2525 N N . LEU B 1 131 ? -7.492 33.594 3.65 1 90.38 131 LEU B N 1
ATOM 2526 C CA . LEU B 1 131 ? -8.781 33.906 4.242 1 90.38 131 LEU B CA 1
ATOM 2527 C C . LEU B 1 131 ? -8.609 34.688 5.547 1 90.38 131 LEU B C 1
ATOM 2529 O O . LEU B 1 131 ? -7.699 34.375 6.328 1 90.38 131 LEU B O 1
ATOM 2533 N N . ALA B 1 132 ? -9.484 35.562 5.742 1 92.19 132 ALA B N 1
ATOM 2534 C CA . ALA B 1 132 ? -9.516 36.312 7.004 1 92.19 132 ALA B CA 1
ATOM 2535 C C . ALA B 1 132 ? -10.062 35.438 8.133 1 92.19 132 ALA B C 1
ATOM 2537 O O . ALA B 1 132 ? -10.742 34.438 7.891 1 92.19 132 ALA B O 1
ATOM 2538 N N . MET B 1 133 ? -9.719 35.875 9.297 1 91.94 133 MET B N 1
ATOM 2539 C CA . MET B 1 133 ? -10.094 35.156 10.492 1 91.94 133 MET B CA 1
ATOM 2540 C C . MET B 1 133 ? -11.609 34.969 10.57 1 91.94 133 MET B C 1
ATOM 2542 O O . MET B 1 133 ? -12.102 33.906 10.961 1 91.94 133 MET B O 1
ATOM 2546 N N . GLU B 1 134 ? -12.32 36 10.211 1 93.81 134 GLU B N 1
ATOM 2547 C CA . GLU B 1 134 ? -13.773 35.938 10.266 1 93.81 134 GLU B CA 1
ATOM 2548 C C . GLU B 1 134 ? -14.32 34.875 9.305 1 93.81 134 GLU B C 1
ATOM 2550 O O . GLU B 1 134 ? -15.289 34.188 9.617 1 93.81 134 GLU B O 1
ATOM 2555 N N . GLU B 1 135 ? -13.695 34.844 8.125 1 95.31 135 GLU B N 1
ATOM 2556 C CA . GLU B 1 135 ? -14.094 33.844 7.137 1 95.31 135 GLU B CA 1
ATOM 2557 C C . GLU B 1 135 ? -13.789 32.438 7.621 1 95.31 135 GLU B C 1
ATOM 2559 O O . GLU B 1 135 ? -14.602 31.516 7.453 1 95.31 135 GLU B O 1
ATOM 2564 N N . ILE B 1 136 ? -12.703 32.312 8.258 1 94.12 136 ILE B N 1
ATOM 2565 C CA . ILE B 1 136 ? -12.289 31.031 8.789 1 94.12 136 ILE B CA 1
ATOM 2566 C C . ILE B 1 136 ? -13.258 30.594 9.891 1 94.12 136 ILE B C 1
ATOM 2568 O O . ILE B 1 136 ? -13.664 29.422 9.945 1 94.12 136 ILE B O 1
ATOM 2572 N N . GLU B 1 137 ? -13.586 31.484 10.742 1 94.62 137 GLU B N 1
ATOM 2573 C CA . GLU B 1 137 ? -14.531 31.203 11.812 1 94.62 137 GLU B CA 1
ATOM 2574 C C . GLU B 1 137 ? -15.875 30.75 11.258 1 94.62 137 GLU B C 1
ATOM 2576 O O . GLU B 1 137 ? -16.484 29.812 11.789 1 94.62 137 GLU B O 1
ATOM 2581 N N . SER B 1 138 ? -16.281 31.453 10.266 1 95.19 138 SER B N 1
ATOM 2582 C CA . SER B 1 138 ? -17.531 31.078 9.625 1 95.19 138 SER B CA 1
ATOM 2583 C C . SER B 1 138 ? -17.484 29.656 9.086 1 95.19 138 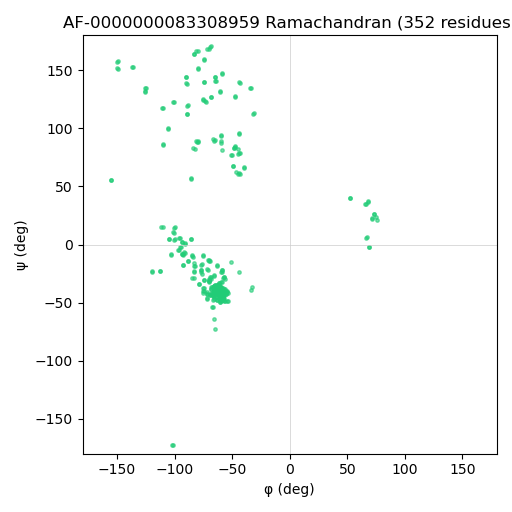SER B C 1
ATOM 2585 O O . SER B 1 138 ? -18.469 28.922 9.156 1 95.19 138 SER B O 1
ATOM 2587 N N . ILE B 1 139 ? -16.375 29.297 8.57 1 92 139 ILE B N 1
ATOM 2588 C CA . ILE B 1 139 ? -16.203 27.984 7.969 1 92 139 ILE B CA 1
ATOM 2589 C C . ILE B 1 139 ? -16.281 26.906 9.047 1 92 139 ILE B C 1
ATOM 2591 O O . ILE B 1 139 ? -17.047 25.938 8.922 1 92 139 ILE B O 1
ATOM 2595 N N . TRP B 1 140 ? -15.445 27.047 10.125 1 92.44 140 TRP B N 1
ATOM 2596 C CA . TRP B 1 140 ? -15.477 25.953 11.094 1 92.44 140 TRP B CA 1
ATOM 2597 C C . TRP B 1 140 ? -16.812 25.938 11.844 1 92.44 140 TRP B C 1
ATOM 2599 O O . TRP B 1 140 ? -17.281 24.875 12.258 1 92.44 140 TRP B O 1
ATOM 2609 N N . GLU B 1 141 ? -17.516 27.031 12.039 1 94.56 141 GLU B N 1
ATOM 2610 C CA . GLU B 1 141 ? -18.859 27.047 12.609 1 94.56 141 GLU B CA 1
ATOM 2611 C C . GLU B 1 141 ? -19.828 26.234 11.766 1 94.56 141 GLU B C 1
ATOM 2613 O O . GLU B 1 141 ? -20.656 25.484 12.305 1 94.56 141 GLU B O 1
ATOM 2618 N N . LYS B 1 142 ? -19.734 26.422 10.492 1 92.81 142 LYS B N 1
ATOM 2619 C CA . LYS B 1 142 ? -20.594 25.688 9.578 1 92.81 142 LYS B CA 1
ATOM 2620 C C . LYS B 1 142 ? -20.312 24.188 9.633 1 92.81 142 LYS B C 1
ATOM 2622 O O . LYS B 1 142 ? -21.234 23.375 9.641 1 92.81 142 LYS B O 1
ATOM 2627 N N . VAL B 1 143 ? -19.047 23.844 9.641 1 91.5 143 VAL B N 1
ATOM 2628 C CA . VAL B 1 143 ? -18.656 22.438 9.703 1 91.5 143 VAL B CA 1
ATOM 2629 C C . VAL B 1 143 ? -19.203 21.797 10.977 1 91.5 143 VAL B C 1
ATOM 2631 O O . VAL B 1 143 ? -19.781 20.719 10.93 1 91.5 143 VAL B O 1
ATOM 2634 N N . LEU B 1 144 ? -19.016 22.469 12.078 1 94.12 144 LEU B N 1
ATOM 2635 C CA . LEU B 1 144 ? -19.469 21.953 13.359 1 94.12 144 LEU B CA 1
ATOM 2636 C C . LEU B 1 144 ? -21 21.875 13.414 1 94.12 144 LEU B C 1
ATOM 2638 O O . LEU B 1 144 ? -21.562 20.938 13.984 1 94.12 144 LEU B O 1
ATOM 2642 N N . TYR B 1 145 ? -21.594 22.859 12.859 1 93.81 145 TYR B N 1
ATOM 2643 C CA . TYR B 1 145 ? -23.062 22.875 12.82 1 93.81 145 TYR B CA 1
ATOM 2644 C C . TYR B 1 145 ? -23.594 21.641 12.109 1 93.81 145 TYR B C 1
ATOM 2646 O O . TYR B 1 145 ? -24.578 21.047 12.555 1 93.81 145 TYR B O 1
ATOM 2654 N N . GLU B 1 146 ? -22.906 21.234 11.078 1 91.25 146 GLU B N 1
ATOM 2655 C CA . GLU B 1 146 ? -23.375 20.125 10.242 1 91.25 146 GLU B CA 1
ATOM 2656 C C . GLU B 1 146 ? -22.953 18.781 10.828 1 91.25 146 GLU B C 1
ATOM 2658 O O . GLU B 1 146 ? -23.656 17.781 10.672 1 91.25 146 GLU B O 1
ATOM 2663 N N . ALA B 1 147 ? -21.828 18.781 11.555 1 92.56 147 ALA B N 1
ATOM 2664 C CA . ALA B 1 147 ? -21.203 17.469 11.789 1 92.56 147 ALA B CA 1
ATOM 2665 C C . ALA B 1 147 ? -21.125 17.172 13.281 1 92.56 147 ALA B C 1
ATOM 2667 O O . ALA B 1 147 ? -20.984 16 13.672 1 92.56 147 ALA B O 1
ATOM 2668 N N . ASP B 1 148 ? -21.156 18.109 14.109 1 95.88 148 ASP B N 1
ATOM 2669 C CA . ASP B 1 148 ? -21.016 17.938 15.555 1 95.88 148 ASP B CA 1
ATOM 2670 C C . ASP B 1 148 ? -22.328 17.469 16.172 1 95.88 148 ASP B C 1
ATOM 2672 O O . ASP B 1 148 ? -23.062 18.281 16.766 1 95.88 148 ASP B O 1
ATOM 2676 N N . ILE B 1 149 ? -22.578 16.281 16.25 1 94.62 149 ILE B N 1
ATOM 2677 C CA . ILE B 1 149 ? -23.859 15.688 16.625 1 94.62 149 ILE B CA 1
ATOM 2678 C C . ILE B 1 149 ? -24.062 15.82 18.125 1 94.62 149 ILE B C 1
ATOM 2680 O O . ILE B 1 149 ? -25.172 16.125 18.578 1 94.62 149 ILE B O 1
ATOM 2684 N N . ASP B 1 150 ? -23.062 15.68 18.938 1 95.88 150 ASP B N 1
ATOM 2685 C CA . ASP B 1 150 ? -23.25 15.688 20.391 1 95.88 150 ASP B CA 1
ATOM 2686 C C . ASP B 1 150 ? -23.031 17.094 20.969 1 95.88 150 ASP B C 1
ATOM 2688 O O . ASP B 1 150 ? -23.047 17.266 22.188 1 95.88 150 ASP B O 1
ATOM 2692 N N . ASP B 1 151 ? -22.672 18.094 20.172 1 94.94 151 ASP B N 1
ATOM 2693 C CA . ASP B 1 151 ? -22.609 19.516 20.5 1 94.94 151 ASP B CA 1
ATOM 2694 C C . ASP B 1 151 ? -21.5 19.797 21.5 1 94.94 151 ASP B C 1
ATOM 2696 O O . ASP B 1 151 ? -21.672 20.578 22.438 1 94.94 151 ASP B O 1
ATOM 2700 N N . ASP B 1 152 ? -20.406 19.078 21.344 1 96.94 152 ASP B N 1
ATOM 2701 C CA . ASP B 1 152 ? -19.266 19.359 22.219 1 96.94 152 ASP B CA 1
ATOM 2702 C C . ASP B 1 152 ? -18.219 20.219 21.5 1 96.94 152 ASP B C 1
ATOM 2704 O O . ASP B 1 152 ? -17.078 20.344 21.969 1 96.94 152 ASP B O 1
ATOM 2708 N N . LYS B 1 153 ? -18.5 20.75 20.359 1 96.31 153 LYS B N 1
ATOM 2709 C CA . LYS B 1 153 ? -17.75 21.75 19.594 1 96.31 153 LYS B CA 1
ATOM 2710 C C . LYS B 1 153 ? -16.469 21.141 19.016 1 96.31 153 LYS B C 1
ATOM 2712 O O . LYS B 1 153 ? -15.492 21.859 18.781 1 96.31 153 LYS B O 1
ATOM 2717 N N . LYS B 1 154 ? -16.438 19.875 18.859 1 97.62 154 LYS B N 1
ATOM 2718 C CA . LYS B 1 154 ? -15.367 19.141 18.188 1 97.62 154 LYS B CA 1
ATOM 2719 C C . LYS B 1 154 ? -15.906 17.875 17.516 1 97.62 154 LYS B C 1
ATOM 2721 O O . LYS B 1 154 ? -16.969 17.391 17.875 1 97.62 154 LYS B O 1
ATOM 2726 N N . LEU B 1 155 ? -15.203 17.391 16.531 1 97.69 155 LEU B N 1
ATOM 2727 C CA . LEU B 1 155 ? -15.617 16.188 15.828 1 97.69 155 LEU B CA 1
ATOM 2728 C C . LEU B 1 155 ? -14.836 14.977 16.312 1 97.69 155 LEU B C 1
ATOM 2730 O O . LEU B 1 155 ? -13.602 14.992 16.312 1 97.69 155 LEU B O 1
ATOM 2734 N N . SER B 1 156 ? -15.539 13.992 16.781 1 97.75 156 SER B N 1
ATOM 2735 C CA . SER B 1 156 ? -14.938 12.68 17 1 97.75 156 SER B CA 1
ATOM 2736 C C . SER B 1 156 ? -14.656 11.977 15.68 1 97.75 156 SER B C 1
ATOM 2738 O O . SER B 1 156 ? -15.078 12.445 14.617 1 97.75 156 SER B O 1
ATOM 2740 N N . SER B 1 157 ? -13.906 10.922 15.812 1 96.94 157 SER B N 1
ATOM 2741 C CA . SER B 1 157 ? -13.609 10.141 14.617 1 96.94 157 SER B CA 1
ATOM 2742 C C . SER B 1 157 ? -14.898 9.703 13.914 1 96.94 157 SER B C 1
ATOM 2744 O O . SER B 1 157 ? -14.992 9.758 12.688 1 96.94 157 SER B O 1
ATOM 2746 N N . SER B 1 158 ? -15.891 9.266 14.68 1 95.94 158 SER B N 1
ATOM 2747 C CA . SER B 1 158 ? -17.156 8.812 14.125 1 95.94 158 SER B CA 1
ATOM 2748 C C . SER B 1 158 ? -17.906 9.953 13.445 1 95.94 158 SER B C 1
ATOM 2750 O O . SER B 1 158 ? -18.469 9.773 12.367 1 95.94 158 SER B O 1
ATOM 2752 N N . GLU B 1 159 ? -17.922 11.078 14.008 1 96.31 159 GLU B N 1
ATOM 2753 C CA . GLU B 1 159 ? -18.578 12.25 13.43 1 96.31 159 GLU B CA 1
ATOM 2754 C C . GLU B 1 159 ? -17.875 12.711 12.164 1 96.31 159 GLU B C 1
ATOM 2756 O O . GLU B 1 159 ? -18.516 13.094 11.188 1 96.31 159 GLU B O 1
ATOM 2761 N N . PHE B 1 160 ? -16.562 12.711 12.281 1 94.88 160 PHE B N 1
ATOM 2762 C CA . PHE B 1 160 ? -15.75 13.047 11.109 1 94.88 160 PHE B CA 1
ATOM 2763 C C . PHE B 1 160 ? -16.078 12.117 9.945 1 94.88 160 PHE B C 1
ATOM 2765 O O . PHE B 1 160 ? -16.281 12.578 8.82 1 94.88 160 PHE B O 1
ATOM 2772 N N . GLU B 1 161 ? -16.094 10.875 10.234 1 92.31 161 GLU B N 1
ATOM 2773 C CA . GLU B 1 161 ? -16.422 9.883 9.219 1 92.31 161 GLU B CA 1
ATOM 2774 C C . GLU B 1 161 ? -17.781 10.156 8.586 1 92.31 161 GLU B C 1
ATOM 2776 O O . GLU B 1 161 ? -17.953 9.992 7.375 1 92.31 161 GLU B O 1
ATOM 2781 N N . HIS B 1 162 ? -18.656 10.562 9.367 1 88.81 162 HIS B N 1
ATOM 2782 C CA . HIS B 1 162 ? -20.016 10.852 8.898 1 88.81 162 HIS B CA 1
ATOM 2783 C C . HIS B 1 162 ? -20.016 11.992 7.883 1 88.81 162 HIS B C 1
ATOM 2785 O O . HIS B 1 162 ? -20.734 11.938 6.887 1 88.81 162 HIS B O 1
ATOM 2791 N N . VAL B 1 163 ? -19.219 12.961 8.078 1 85.12 163 VAL B N 1
ATOM 2792 C CA . VAL B 1 163 ? -19.125 14.117 7.199 1 85.12 163 VAL B CA 1
ATOM 2793 C C . VAL B 1 163 ? -18.453 13.711 5.883 1 85.12 163 VAL B C 1
ATOM 2795 O O . VAL B 1 163 ? -18.922 14.078 4.805 1 85.12 163 VAL B O 1
ATOM 2798 N N . ILE B 1 164 ? -17.375 13 5.984 1 83.69 164 ILE B N 1
ATOM 2799 C CA . ILE B 1 164 ? -16.594 12.602 4.824 1 83.69 164 ILE B CA 1
ATOM 2800 C C . ILE B 1 164 ? -17.422 11.703 3.916 1 83.69 164 ILE B C 1
ATOM 2802 O O . ILE B 1 164 ? -17.344 11.805 2.689 1 83.69 164 ILE B O 1
ATOM 2806 N N . THR B 1 165 ? -18.172 10.852 4.512 1 78.06 165 THR B N 1
ATOM 2807 C CA . THR B 1 165 ? -18.984 9.914 3.76 1 78.06 165 THR B CA 1
ATOM 2808 C C . THR B 1 165 ? -20.062 10.641 2.971 1 78.06 165 THR B C 1
ATOM 2810 O O . THR B 1 165 ? -20.516 10.164 1.926 1 78.06 165 THR B O 1
ATOM 2813 N N . LYS B 1 166 ? -20.453 11.766 3.463 1 76.44 166 LYS B N 1
ATOM 2814 C CA . LYS B 1 166 ? -21.484 12.555 2.797 1 76.44 166 LYS B CA 1
ATOM 2815 C C . LYS B 1 166 ? -20.891 13.422 1.694 1 76.44 166 LYS B C 1
ATOM 2817 O O . LYS B 1 166 ? -21.609 13.977 0.869 1 76.44 166 LYS B O 1
ATOM 2822 N N . SER B 1 167 ? -19.594 13.492 1.677 1 73.06 167 SER B N 1
ATOM 2823 C CA . SER B 1 167 ? -18.875 14.242 0.651 1 73.06 167 SER B CA 1
ATOM 2824 C C . SER B 1 167 ? -18.125 13.312 -0.293 1 73.06 167 SER B C 1
ATOM 2826 O O . SER B 1 167 ? -16.953 13.016 -0.081 1 73.06 167 SER B O 1
ATOM 2828 N N . PRO B 1 168 ? -18.688 12.805 -1.294 1 66.5 168 PRO B N 1
ATOM 2829 C CA . PRO B 1 168 ? -18.094 11.773 -2.146 1 66.5 168 PRO B CA 1
ATOM 2830 C C . PRO B 1 168 ? -16.781 12.227 -2.785 1 66.5 168 PRO B C 1
ATOM 2832 O O . PRO B 1 168 ? -15.891 11.398 -3.025 1 66.5 168 PRO B O 1
ATOM 2835 N N . ASP B 1 169 ? -16.594 13.492 -2.906 1 73.88 169 ASP B N 1
ATOM 2836 C CA . ASP B 1 169 ? -15.406 13.984 -3.604 1 73.88 169 ASP B CA 1
ATOM 2837 C C . ASP B 1 169 ? -14.164 13.859 -2.727 1 73.88 169 ASP B C 1
ATOM 2839 O O . ASP B 1 169 ? -13.055 13.68 -3.234 1 73.88 169 ASP B O 1
ATOM 2843 N N . PHE B 1 170 ? -14.414 13.852 -1.424 1 71.38 170 PHE B N 1
ATOM 2844 C CA . PHE B 1 170 ? -13.258 13.867 -0.533 1 71.38 170 PHE B CA 1
ATOM 2845 C C . PHE B 1 170 ? -12.461 12.578 -0.668 1 71.38 170 PHE B C 1
ATOM 2847 O O . PHE B 1 170 ? -11.25 12.609 -0.881 1 71.38 170 PHE B O 1
ATOM 2854 N N . ILE B 1 171 ? -13.07 11.508 -0.659 1 71.44 171 ILE B N 1
ATOM 2855 C CA . ILE B 1 171 ? -12.398 10.219 -0.651 1 71.44 171 ILE B CA 1
ATOM 2856 C C . ILE B 1 171 ? -11.727 9.977 -2.002 1 71.44 171 ILE B C 1
ATOM 2858 O O . ILE B 1 171 ? -10.625 9.438 -2.064 1 71.44 171 ILE B O 1
ATOM 2862 N N . THR B 1 172 ? -12.305 10.539 -2.98 1 72.44 172 THR B N 1
ATOM 2863 C CA . THR B 1 172 ? -11.781 10.312 -4.32 1 72.44 172 THR B CA 1
ATOM 2864 C C . THR B 1 172 ? -10.508 11.125 -4.551 1 72.44 172 THR B C 1
ATOM 2866 O O . THR B 1 172 ? -9.688 10.781 -5.402 1 72.44 172 THR B O 1
ATOM 2869 N N . THR B 1 173 ? -10.352 12.086 -3.691 1 73.12 173 THR B N 1
ATOM 2870 C CA . THR B 1 173 ? -9.211 12.969 -3.887 1 73.12 173 THR B CA 1
ATOM 2871 C C . THR B 1 173 ? -8.094 12.633 -2.898 1 73.12 173 THR B C 1
ATOM 2873 O O . THR B 1 173 ? -6.977 13.133 -3.027 1 73.12 173 THR B O 1
ATOM 2876 N N . PHE B 1 174 ? -8.461 11.789 -2.027 1 79.25 174 PHE B N 1
ATOM 2877 C CA . PHE B 1 174 ? -7.477 11.43 -1.013 1 79.25 174 PHE B CA 1
ATOM 2878 C C . PHE B 1 174 ? -6.574 10.305 -1.51 1 79.25 174 PHE B C 1
ATOM 2880 O O . PHE B 1 174 ? -6.602 9.195 -0.975 1 79.25 174 PHE B O 1
ATOM 2887 N N . HIS B 1 175 ? -5.949 10.438 -2.525 1 81.12 175 HIS B N 1
ATOM 2888 C CA . HIS B 1 175 ? -5.004 9.453 -3.049 1 81.12 175 HIS B CA 1
ATOM 2889 C C . HIS B 1 175 ? -3.895 10.133 -3.848 1 81.12 175 HIS B C 1
ATOM 2891 O O . HIS B 1 175 ? -4.062 11.266 -4.312 1 81.12 175 HIS B O 1
ATOM 2897 N N . PHE B 1 176 ? -2.756 9.398 -3.801 1 79.5 176 PHE B N 1
ATOM 2898 C CA . PHE B 1 176 ? -1.663 9.859 -4.648 1 79.5 176 PHE B CA 1
ATOM 2899 C C . PHE B 1 176 ? -1.927 9.516 -6.109 1 79.5 176 PHE B C 1
ATOM 2901 O O . PHE B 1 176 ? -2.439 8.438 -6.414 1 79.5 176 PHE B O 1
ATOM 2908 N N . ARG B 1 177 ? -1.896 10.547 -6.965 1 63 177 ARG B N 1
ATOM 2909 C CA . ARG B 1 177 ? -1.999 10.258 -8.391 1 63 177 ARG B CA 1
ATOM 2910 C C . ARG B 1 177 ? -0.651 9.828 -8.961 1 63 177 ARG B C 1
ATOM 2912 O O . ARG B 1 177 ? 0.331 10.57 -8.875 1 63 177 ARG B O 1
ATOM 2919 N N . ILE B 1 178 ? -0.349 8.523 -8.938 1 53.91 178 ILE B N 1
ATOM 2920 C CA . ILE B 1 178 ? 0.904 8.008 -9.477 1 53.91 178 ILE B CA 1
ATOM 2921 C C . ILE B 1 178 ? 0.855 8.031 -11 1 53.91 178 ILE B C 1
ATOM 2923 O O . ILE B 1 178 ? -0.216 7.895 -11.602 1 53.91 178 ILE B O 1
#

Solvent-accessible surface area (backbone atoms only — not comparable to full-atom values): 20068 Å² total; per-residue (Å²): 134,81,82,78,70,82,80,66,76,76,77,75,76,74,77,70,75,50,71,68,58,65,71,56,62,63,72,72,65,58,52,46,70,57,40,45,56,72,54,49,71,48,27,22,36,38,41,77,34,52,46,64,34,81,58,30,49,82,41,72,52,38,64,52,49,32,28,70,54,16,91,78,65,71,25,33,27,43,44,67,34,45,51,49,50,51,32,49,26,32,80,63,31,35,66,70,57,42,50,51,50,49,51,55,53,45,17,71,82,67,78,73,40,42,31,58,69,25,45,45,54,51,50,33,44,75,49,69,62,69,69,51,70,69,56,45,49,54,49,41,51,50,50,42,70,76,36,26,83,84,68,74,70,39,25,44,67,70,34,46,46,53,49,48,69,73,34,70,64,54,66,73,60,56,38,46,72,125,140,78,82,75,71,78,78,68,75,74,77,73,77,72,76,68,73,48,71,68,58,67,71,57,62,65,72,72,65,59,50,45,70,58,38,45,55,72,54,48,71,46,25,22,36,38,42,77,34,52,46,64,35,81,61,31,49,82,41,71,53,38,64,52,48,33,27,69,55,16,90,78,65,70,24,32,28,41,43,70,34,44,50,49,50,51,33,48,26,31,80,63,31,33,65,70,58,42,51,52,51,49,52,54,54,45,16,71,83,67,78,72,40,41,31,57,68,25,43,45,53,51,51,32,43,74,50,68,62,67,68,49,69,69,57,45,49,52,49,42,50,51,51,42,72,76,35,25,83,85,68,76,72,40,24,42,68,70,35,46,47,55,49,48,68,72,35,69,64,54,66,73,60,58,38,45,73,126